Protein AF-A0A0Q4CZL2-F1 (afdb_monomer_lite)

Foldseek 3Di:
DDPDPPAFFLDAAEDEQDQPQDEEEAEDDPAAHEYEYDPHRSHAYEYEAQDQLYKYKYLDQFDDAPPPQKQFAPPVLWGQRPDPDPVDGDRYIYFYAHPVGTQGIWGWQDDDPSMTMIGRCQVVVQVCVVAVQEAEQHLEAEEEEQCDVVVVDPDAYEYEYAVRNSTQSEEYEYEDHDFFHKYKYQADADDPVPPQFHPQWDQPDQWTKRQRAGNVRGGRYMYIYNDPDRFWTFGWPAWDDDPNTIMTITTIHGDDD

Radius of gyration: 18.99 Å; chains: 1; bounding box: 49×31×59 Å

pLDDT: mean 90.07, std 10.14, range [40.28, 98.62]

Secondary structure (DSSP, 8-state):
---PPTTSBSSPEEEEEP-SSS--EEE--SS-EEEEEPSS---SEEEES--TT-EEEESS----SS-SSEEEPPTTS-EESS--BTTB--S-EEEEEETTEE--EEEEEEEETTEEEEEEHHHHHHHHTT-TT-EE--SS--EEES--TTS---S--EEEE-TTS-B---EEEEES--TT-EEEESSPBP-SS-SSS-TTEEEETTEEEEEEEBTTS-EEEEEEEE-S-SSEEEEEEEEEEETTEEEEEEEEEEPP-

Structure (mmCIF, N/CA/C/O backbone):
data_AF-A0A0Q4CZL2-F1
#
_entry.id   AF-A0A0Q4CZL2-F1
#
loop_
_atom_site.group_PDB
_atom_site.id
_atom_site.type_symbol
_atom_site.label_atom_id
_atom_site.label_alt_id
_atom_site.label_comp_id
_atom_site.label_asym_id
_atom_site.label_entity_id
_atom_site.label_seq_id
_atom_site.pdbx_PDB_ins_code
_atom_site.Cartn_x
_atom_site.Cartn_y
_atom_site.Cartn_z
_atom_site.occupancy
_atom_site.B_iso_or_equiv
_atom_site.auth_seq_id
_atom_site.auth_comp_id
_atom_site.auth_asym_id
_atom_site.auth_atom_id
_atom_site.pdbx_PDB_model_num
ATOM 1 N N . MET A 1 1 ? -24.653 10.819 6.245 1.00 40.28 1 MET A N 1
ATOM 2 C CA . MET A 1 1 ? -24.102 10.482 4.917 1.00 40.28 1 MET A CA 1
ATOM 3 C C . MET A 1 1 ? -22.699 11.037 4.897 1.00 40.28 1 MET A C 1
ATOM 5 O O . MET A 1 1 ? -22.552 12.252 4.939 1.00 40.28 1 MET A O 1
ATOM 9 N N . ILE A 1 2 ? -21.705 10.162 4.971 1.00 46.47 2 ILE A N 1
ATOM 10 C CA . ILE A 1 2 ? -20.298 10.544 4.864 1.00 46.47 2 ILE A CA 1
ATOM 11 C C . ILE A 1 2 ? -20.069 10.895 3.399 1.00 46.47 2 ILE A C 1
ATOM 13 O O . ILE A 1 2 ? -20.416 10.106 2.520 1.00 46.47 2 ILE A O 1
ATOM 17 N N . SER A 1 3 ? -19.556 12.091 3.112 1.00 47.91 3 SER A N 1
ATOM 18 C CA . SER A 1 3 ? -19.001 12.342 1.785 1.00 47.91 3 SER A CA 1
ATOM 19 C C . SER A 1 3 ? -17.674 11.596 1.734 1.00 47.91 3 SER A C 1
ATOM 21 O O . SER A 1 3 ? -16.673 12.086 2.252 1.00 47.91 3 SER A O 1
ATOM 23 N N . GLN A 1 4 ? -17.694 10.379 1.192 1.00 56.47 4 GLN A N 1
ATOM 24 C CA . GLN A 1 4 ? -16.471 9.643 0.887 1.00 56.47 4 GLN A CA 1
ATOM 25 C C . GLN A 1 4 ? -15.598 10.546 0.002 1.00 56.47 4 GLN A C 1
ATOM 27 O O . GLN A 1 4 ? -16.141 11.153 -0.933 1.00 56.47 4 GLN A O 1
ATOM 32 N N . PRO A 1 5 ? -14.298 10.710 0.292 1.00 56.00 5 PRO A N 1
ATOM 33 C CA . PRO A 1 5 ? -13.458 11.553 -0.537 1.00 56.00 5 PRO A CA 1
ATOM 34 C C . PRO A 1 5 ? -13.422 10.985 -1.953 1.00 56.00 5 PRO A C 1
ATOM 36 O O . PRO A 1 5 ? -13.016 9.846 -2.190 1.00 56.00 5 PRO A O 1
ATOM 39 N N . SER A 1 6 ? -13.925 11.775 -2.901 1.00 63.47 6 SER A N 1
ATOM 40 C CA . SER A 1 6 ? -13.929 11.404 -4.307 1.00 63.47 6 SER A CA 1
ATOM 41 C C . SER A 1 6 ? -12.492 11.163 -4.753 1.00 63.47 6 SER A C 1
ATOM 43 O O . SER A 1 6 ? -11.693 12.096 -4.744 1.00 63.47 6 SER A O 1
ATOM 45 N N . GLY A 1 7 ? -12.185 9.933 -5.157 1.00 82.25 7 GLY A N 1
ATOM 46 C CA . GLY A 1 7 ? -10.919 9.598 -5.800 1.00 82.25 7 GLY A CA 1
ATOM 47 C C . GLY A 1 7 ? -9.931 8.769 -4.985 1.00 82.25 7 GLY A C 1
ATOM 48 O O . GLY A 1 7 ? -8.935 8.394 -5.582 1.00 82.25 7 GLY A O 1
ATOM 49 N N . LEU A 1 8 ? -10.176 8.433 -3.708 1.00 89.69 8 LEU A N 1
ATOM 50 C CA . LEU A 1 8 ? -9.280 7.530 -2.953 1.00 89.69 8 LEU A CA 1
ATOM 51 C C . LEU A 1 8 ? -9.436 6.058 -3.354 1.00 89.69 8 LEU A C 1
ATOM 53 O O . LEU A 1 8 ? -8.473 5.304 -3.341 1.00 89.69 8 LEU A O 1
ATOM 57 N N . PHE A 1 9 ? -10.642 5.623 -3.702 1.00 91.06 9 PHE A N 1
ATOM 58 C CA . PHE A 1 9 ? -10.907 4.226 -4.043 1.00 91.06 9 PHE A CA 1
ATOM 59 C C . PHE A 1 9 ? -10.945 4.058 -5.561 1.00 91.06 9 PHE A C 1
ATOM 61 O O . PHE A 1 9 ? -11.705 4.750 -6.241 1.00 91.06 9 PHE A O 1
ATOM 68 N N . SER A 1 10 ? -10.142 3.133 -6.084 1.00 87.69 10 SER A N 1
ATOM 69 C CA . SER A 1 10 ? -10.079 2.794 -7.514 1.00 87.69 10 SER A CA 1
ATOM 70 C C . SER A 1 10 ? -10.777 1.465 -7.826 1.00 87.69 10 SER A C 1
ATOM 72 O O . SER A 1 10 ? -11.277 1.279 -8.934 1.00 87.69 10 SER A O 1
ATOM 74 N N . GLY A 1 11 ? -10.879 0.566 -6.840 1.00 88.81 11 GLY A N 1
ATOM 75 C CA . GLY A 1 11 ? -11.558 -0.724 -6.994 1.00 88.81 11 GLY A CA 1
ATOM 76 C C . GLY A 1 11 ? -11.872 -1.481 -5.699 1.00 88.81 11 GLY A C 1
ATOM 77 O O . GLY A 1 11 ? -12.393 -2.589 -5.775 1.00 88.81 11 GLY A O 1
ATOM 78 N N . ALA A 1 12 ? -11.555 -0.934 -4.521 1.00 92.50 12 ALA A N 1
ATOM 79 C CA . ALA A 1 12 ? -11.831 -1.589 -3.241 1.00 92.50 12 ALA A CA 1
ATOM 80 C C . ALA A 1 12 ? -13.326 -1.683 -2.912 1.00 92.50 12 ALA A C 1
ATOM 82 O O . ALA A 1 12 ? -14.096 -0.744 -3.135 1.00 92.50 12 ALA A O 1
ATOM 83 N N . THR A 1 13 ? -13.726 -2.806 -2.310 1.00 94.62 13 THR A N 1
ATOM 84 C CA . THR A 1 13 ? -15.043 -2.920 -1.671 1.00 94.62 13 THR A CA 1
ATOM 85 C C . THR A 1 13 ? -15.022 -2.150 -0.356 1.00 94.62 13 THR A C 1
ATOM 87 O O . THR A 1 13 ? -14.248 -2.466 0.541 1.00 94.62 13 THR A O 1
ATOM 90 N N . ILE A 1 14 ? -15.875 -1.136 -0.227 1.00 95.44 14 ILE A N 1
ATOM 91 C CA . ILE A 1 14 ? -15.903 -0.276 0.961 1.00 95.44 14 ILE A CA 1
ATOM 92 C C . ILE A 1 14 ? -16.768 -0.913 2.052 1.00 95.44 14 ILE A C 1
ATOM 94 O O . ILE A 1 14 ? -17.926 -1.264 1.815 1.00 95.44 14 ILE A O 1
ATOM 98 N N . VAL A 1 15 ? -16.223 -0.987 3.266 1.00 97.50 15 VAL A N 1
ATOM 99 C CA . VAL A 1 15 ? -16.934 -1.371 4.488 1.00 97.50 15 VAL A CA 1
ATOM 100 C C . VAL A 1 15 ? -16.871 -0.213 5.472 1.00 97.50 15 VAL A C 1
ATOM 102 O O . VAL A 1 15 ? -15.807 0.133 5.971 1.00 97.50 15 VAL A O 1
ATOM 105 N N . GLU A 1 16 ? -18.021 0.394 5.757 1.00 97.00 16 GLU A N 1
ATOM 106 C CA . GLU A 1 16 ? -18.123 1.477 6.739 1.00 97.00 16 GLU A CA 1
ATOM 107 C C . GLU A 1 16 ? -18.261 0.901 8.155 1.00 97.00 16 GLU A C 1
ATOM 109 O O . GLU A 1 16 ? -19.258 0.236 8.454 1.00 97.00 16 GLU A O 1
ATOM 114 N N . MET A 1 17 ? -17.292 1.188 9.025 1.00 97.25 17 MET A N 1
ATOM 115 C CA . MET A 1 17 ? -17.296 0.771 10.429 1.00 97.25 17 MET A CA 1
ATOM 116 C C . MET A 1 17 ? -17.951 1.841 11.296 1.00 97.25 17 MET A C 1
ATOM 118 O O . MET A 1 17 ? -17.476 2.974 11.352 1.00 97.25 17 MET A O 1
ATOM 122 N N . LYS A 1 18 ? -19.078 1.507 11.925 1.00 96.94 18 LYS A N 1
ATOM 123 C CA . LYS A 1 18 ? -20.012 2.499 12.467 1.00 96.94 18 LYS A CA 1
ATOM 124 C C . LYS A 1 18 ? -19.581 3.060 13.816 1.00 96.94 18 LYS A C 1
ATOM 126 O O . LYS A 1 18 ? -19.330 2.307 14.744 1.00 96.94 18 LYS A O 1
ATOM 131 N N . ALA A 1 19 ? -19.653 4.385 13.959 1.00 96.12 19 ALA A N 1
ATOM 132 C CA . ALA A 1 19 ? -19.464 5.077 15.236 1.00 96.12 19 ALA A CA 1
ATOM 133 C C . ALA A 1 19 ? -20.698 4.894 16.137 1.00 96.12 19 ALA A C 1
ATOM 135 O O . ALA A 1 19 ? -21.552 5.779 16.260 1.00 96.12 19 ALA A O 1
ATOM 136 N N . ASN A 1 20 ? -20.859 3.690 16.692 1.00 96.38 20 ASN A N 1
ATOM 137 C CA . ASN A 1 20 ? -22.032 3.293 17.470 1.00 96.38 20 ASN A CA 1
ATOM 138 C C . ASN A 1 20 ? -21.699 2.864 18.911 1.00 96.38 20 ASN A C 1
ATOM 140 O O . ASN A 1 20 ? -22.633 2.548 19.662 1.00 96.38 20 ASN A O 1
ATOM 144 N N . ASN A 1 21 ? -20.414 2.895 19.290 1.00 96.00 21 ASN A N 1
ATOM 145 C CA . ASN A 1 21 ? -19.886 2.469 20.584 1.00 96.00 21 ASN A CA 1
ATOM 146 C C . ASN A 1 21 ? -20.358 1.054 20.980 1.00 96.00 21 ASN A C 1
ATOM 148 O O . ASN A 1 21 ? -20.887 0.824 22.076 1.00 96.00 21 ASN A O 1
ATOM 152 N N . ARG A 1 22 ? -20.257 0.104 20.047 1.00 96.50 22 ARG A N 1
ATOM 153 C CA . ARG A 1 22 ? -20.547 -1.321 20.250 1.00 96.50 22 ARG A CA 1
ATOM 154 C C . ARG A 1 22 ? -19.388 -2.145 19.716 1.00 96.50 22 ARG A C 1
ATOM 156 O O . ARG A 1 22 ? -18.502 -1.637 19.061 1.00 96.50 22 ARG A O 1
ATOM 163 N N . VAL A 1 23 ? -19.407 -3.431 20.040 1.00 97.56 23 VAL A N 1
ATOM 164 C CA . VAL A 1 23 ? -18.501 -4.397 19.424 1.00 97.56 23 VAL A CA 1
ATOM 165 C C . VAL A 1 23 ? -19.197 -4.962 18.198 1.00 97.56 23 VAL A C 1
ATOM 167 O O . VAL A 1 23 ? -20.140 -5.749 18.332 1.00 97.56 23 VAL A O 1
ATOM 170 N N . ASP A 1 24 ? -18.725 -4.575 17.025 1.00 98.44 24 ASP A N 1
ATOM 171 C CA . ASP A 1 24 ? -19.124 -5.127 15.743 1.00 98.44 24 ASP A CA 1
ATOM 172 C C . ASP A 1 24 ? -18.053 -6.092 15.202 1.00 98.44 24 ASP A C 1
ATOM 174 O O . ASP A 1 24 ? -16.920 -6.198 15.680 1.00 98.44 24 ASP A O 1
ATOM 178 N N . THR A 1 25 ? -18.438 -6.897 14.211 1.00 98.38 25 THR A N 1
ATOM 179 C CA . THR A 1 25 ? -17.507 -7.770 13.490 1.00 98.38 25 THR A CA 1
ATOM 180 C C . THR A 1 25 ? -17.693 -7.593 11.997 1.00 98.38 25 THR A C 1
ATOM 182 O O . THR A 1 25 ? -18.773 -7.854 11.462 1.00 98.38 25 THR A O 1
ATOM 185 N N . TYR A 1 26 ? -16.613 -7.211 11.332 1.00 98.31 26 TYR A N 1
ATOM 186 C CA . TYR A 1 26 ? -16.525 -7.030 9.892 1.00 98.31 26 TYR A CA 1
ATOM 187 C C . TYR A 1 26 ? -15.694 -8.159 9.279 1.00 98.31 26 TYR A C 1
ATOM 189 O O . TYR A 1 26 ? -14.887 -8.795 9.960 1.00 98.31 26 TYR A O 1
ATOM 197 N N . TYR A 1 27 ? -15.915 -8.428 7.996 1.00 97.44 27 TYR A N 1
ATOM 198 C CA . TYR A 1 27 ? -15.272 -9.528 7.282 1.00 97.44 27 TYR A CA 1
ATOM 199 C C . TYR A 1 27 ? -14.674 -9.014 5.977 1.00 97.44 27 TYR A C 1
ATOM 201 O O . TYR A 1 27 ? -15.384 -8.389 5.188 1.00 97.44 27 TYR A O 1
ATOM 209 N N . GLY A 1 28 ? -13.390 -9.296 5.768 1.00 95.00 28 GLY A N 1
ATOM 210 C CA . GLY A 1 28 ? -12.735 -9.219 4.466 1.00 95.00 28 GLY A CA 1
ATOM 211 C C . GLY A 1 28 ? -12.981 -10.482 3.641 1.00 95.00 28 GLY A C 1
ATOM 212 O O . GLY A 1 28 ? -13.800 -11.340 3.995 1.00 95.00 28 GLY A O 1
ATOM 213 N N . SER A 1 29 ? -12.267 -10.610 2.525 1.00 91.56 29 SER A N 1
ATOM 214 C CA . SER A 1 29 ? -12.291 -11.817 1.693 1.00 91.56 29 SER A CA 1
ATOM 215 C C . SER A 1 29 ? -10.990 -11.954 0.889 1.00 91.56 29 SER A C 1
ATOM 217 O O . SER A 1 29 ? -9.985 -11.347 1.230 1.00 91.56 29 SER A O 1
ATOM 219 N N . GLU A 1 30 ? -10.995 -12.757 -0.176 1.00 86.44 30 GLU A N 1
ATOM 220 C CA . GLU A 1 30 ? -9.858 -12.876 -1.101 1.00 86.44 30 GLU A CA 1
ATOM 221 C C . GLU A 1 30 ? -9.702 -11.670 -2.046 1.00 86.44 30 GLU A C 1
ATOM 223 O O . GLU A 1 30 ? -8.702 -11.573 -2.755 1.00 86.44 30 GLU A O 1
ATOM 228 N N . THR A 1 31 ? -10.691 -10.772 -2.100 1.00 88.38 31 THR A N 1
ATOM 229 C CA . THR A 1 31 ? -10.589 -9.490 -2.814 1.00 88.38 31 THR A CA 1
ATOM 230 C C . THR A 1 31 ? -10.224 -8.366 -1.853 1.00 88.38 31 THR A C 1
ATOM 232 O O . THR A 1 31 ? -10.340 -8.522 -0.646 1.00 88.38 31 THR A O 1
ATOM 235 N N . ASN A 1 32 ? -9.871 -7.207 -2.395 1.00 92.88 32 ASN A N 1
ATOM 236 C CA . ASN A 1 32 ? -9.478 -6.023 -1.644 1.00 92.88 32 ASN A CA 1
ATOM 237 C C . ASN A 1 32 ? -10.669 -5.265 -1.027 1.00 92.88 32 ASN A C 1
ATOM 239 O O . ASN A 1 32 ? -11.610 -4.849 -1.719 1.00 92.88 32 ASN A O 1
ATOM 243 N N . PHE A 1 33 ? -10.606 -5.057 0.285 1.00 97.12 33 PHE A N 1
ATOM 244 C CA . PHE A 1 33 ? -11.556 -4.284 1.076 1.00 97.12 33 PHE A CA 1
ATOM 245 C C . PHE A 1 33 ? -10.914 -3.005 1.615 1.00 97.12 33 PHE A C 1
ATOM 247 O O . PHE A 1 33 ? -9.744 -2.971 1.985 1.00 97.12 33 PHE A O 1
ATOM 254 N N . ALA A 1 34 ? -11.710 -1.946 1.705 1.00 97.38 34 ALA A N 1
ATOM 255 C CA . ALA A 1 34 ? -11.366 -0.732 2.428 1.00 97.38 34 ALA A CA 1
ATOM 256 C C . ALA A 1 34 ? -12.281 -0.606 3.647 1.00 97.38 34 ALA A C 1
ATOM 258 O O . ALA A 1 34 ? -13.466 -0.287 3.516 1.00 97.38 34 ALA A O 1
ATOM 259 N N . PHE A 1 35 ? -11.732 -0.866 4.829 1.00 98.31 35 PHE A N 1
ATOM 260 C CA . PHE A 1 35 ? -12.415 -0.694 6.105 1.00 98.31 35 PHE A CA 1
ATOM 261 C C . PHE A 1 35 ? -12.301 0.767 6.530 1.00 98.31 35 PHE A C 1
ATOM 263 O O . PHE A 1 35 ? -11.238 1.228 6.941 1.00 98.31 35 PHE A O 1
ATOM 270 N N . VAL A 1 36 ? -13.391 1.514 6.384 1.00 97.62 36 VAL A N 1
ATOM 271 C CA . VAL A 1 36 ? -13.445 2.950 6.659 1.00 97.62 36 VAL A CA 1
ATOM 272 C C . VAL A 1 36 ? -14.048 3.170 8.036 1.00 97.62 36 VAL A C 1
ATOM 274 O O . VAL A 1 36 ? -15.250 2.983 8.230 1.00 97.62 36 VAL A O 1
ATOM 277 N N . VAL A 1 37 ? -13.209 3.579 8.983 1.00 97.06 37 VAL A N 1
ATOM 278 C CA . VAL A 1 37 ? -13.600 3.901 10.358 1.00 97.06 37 VAL A CA 1
ATOM 279 C C . VAL A 1 37 ? -14.338 5.233 10.370 1.00 97.06 37 VAL A C 1
ATOM 281 O O . VAL A 1 37 ? -13.774 6.255 9.977 1.00 97.06 37 VAL A O 1
ATOM 284 N N . GLU A 1 38 ? -15.595 5.241 10.817 1.00 95.00 38 GLU A N 1
ATOM 285 C CA . GLU A 1 38 ? -16.346 6.483 11.000 1.00 95.00 38 GLU A CA 1
ATOM 286 C C . GLU A 1 38 ? -15.740 7.356 12.109 1.00 95.00 38 GLU A C 1
ATOM 288 O O . GLU A 1 38 ? -15.148 6.874 13.066 1.00 95.00 38 GLU A O 1
ATOM 293 N N . ASN A 1 39 ? -15.898 8.676 11.996 1.00 92.19 39 ASN A N 1
ATOM 294 C CA . ASN A 1 39 ? -15.442 9.595 13.036 1.00 92.19 39 ASN A CA 1
ATOM 295 C C . ASN A 1 39 ? -16.333 9.497 14.290 1.00 92.19 39 ASN A C 1
ATOM 297 O O . ASN A 1 39 ? -17.544 9.716 14.198 1.00 92.19 39 ASN A O 1
ATOM 301 N N . GLY A 1 40 ? -15.726 9.260 15.451 1.00 92.00 40 GLY A N 1
ATOM 302 C CA . GLY A 1 40 ? -16.396 9.079 16.742 1.00 92.00 40 GLY A CA 1
ATOM 303 C C . GLY A 1 40 ? -16.040 7.731 17.370 1.00 92.00 40 GLY A C 1
ATOM 304 O O . GLY A 1 40 ? -15.247 6.996 16.796 1.00 92.00 40 GLY A O 1
ATOM 305 N N . ASP A 1 41 ? -16.646 7.421 18.520 1.00 93.81 41 ASP A N 1
ATOM 306 C CA . ASP A 1 41 ? -16.420 6.145 19.211 1.00 93.81 41 ASP A CA 1
ATOM 307 C C . ASP A 1 41 ? -17.066 4.996 18.404 1.00 93.81 41 ASP A C 1
ATOM 309 O O . ASP A 1 41 ? -18.298 4.842 18.384 1.00 93.81 41 ASP A O 1
ATOM 313 N N . VAL A 1 42 ? -16.246 4.201 17.718 1.00 95.38 42 VAL A N 1
ATOM 314 C CA . VAL A 1 42 ? -16.683 2.987 17.004 1.00 95.38 42 VAL A CA 1
ATOM 315 C C . VAL A 1 42 ? -16.869 1.813 17.957 1.00 95.38 42 VAL A C 1
ATOM 317 O O . VAL A 1 42 ? -17.830 1.066 17.806 1.00 95.38 42 VAL A O 1
ATOM 320 N N . GLY A 1 43 ? -16.084 1.758 19.034 1.00 94.75 43 GLY A N 1
ATOM 321 C CA . GLY A 1 43 ? -16.040 0.652 19.984 1.00 94.75 43 GLY A CA 1
ATOM 322 C C . GLY A 1 43 ? -14.900 -0.332 19.701 1.00 94.75 43 GLY A C 1
ATOM 323 O O . GLY A 1 43 ? -14.056 -0.119 18.830 1.00 94.75 43 GLY A O 1
ATOM 324 N N . ASP A 1 44 ? -14.858 -1.416 20.482 1.00 96.31 44 ASP A N 1
ATOM 325 C CA . ASP A 1 44 ? -13.814 -2.446 20.394 1.00 96.31 44 ASP A CA 1
ATOM 326 C C . ASP A 1 44 ? -14.120 -3.460 19.271 1.00 96.31 44 ASP A C 1
ATOM 328 O O . ASP A 1 44 ? -14.489 -4.611 19.527 1.00 96.31 44 ASP A O 1
ATOM 332 N N . ASP A 1 45 ? -14.020 -3.017 18.020 1.00 98.06 45 ASP A N 1
ATOM 333 C CA . ASP A 1 45 ? -14.425 -3.774 16.835 1.00 98.06 45 ASP A CA 1
ATOM 334 C C . ASP A 1 45 ? -13.432 -4.869 16.413 1.00 98.06 45 ASP A C 1
ATOM 336 O O . ASP A 1 45 ? -12.231 -4.854 16.702 1.00 98.06 45 ASP A O 1
ATOM 340 N N . ILE A 1 46 ? -13.945 -5.846 15.661 1.00 98.25 46 ILE A N 1
ATOM 341 C CA . ILE A 1 46 ? -13.157 -6.952 15.110 1.00 98.25 46 ILE A CA 1
ATOM 342 C C . ILE A 1 46 ? -13.248 -6.936 13.585 1.00 98.25 46 ILE A C 1
ATOM 344 O O . ILE A 1 46 ? -14.340 -6.987 13.022 1.00 98.25 46 ILE A O 1
ATOM 348 N N . ILE A 1 47 ? -12.104 -6.964 12.907 1.00 98.56 47 ILE A N 1
ATOM 349 C CA . ILE A 1 47 ? -12.019 -7.223 11.471 1.00 98.56 47 ILE A CA 1
ATOM 350 C C . ILE A 1 47 ? -11.423 -8.613 11.272 1.00 98.56 47 ILE A C 1
ATOM 352 O O . ILE A 1 47 ? -10.274 -8.874 11.632 1.00 98.56 47 ILE A O 1
ATOM 356 N N . LYS A 1 48 ? -12.219 -9.516 10.703 1.00 97.94 48 LYS A N 1
ATOM 357 C CA . LYS A 1 48 ? -11.796 -10.872 10.355 1.00 97.94 48 LYS A CA 1
ATOM 358 C C . LYS A 1 48 ? -11.410 -10.960 8.896 1.00 97.94 48 LYS A C 1
ATOM 360 O O . LYS A 1 48 ? -12.039 -10.326 8.054 1.00 97.94 48 LYS A O 1
ATOM 365 N N . SER A 1 49 ? -10.441 -11.822 8.607 1.00 96.44 49 SER A N 1
ATOM 366 C CA . SER A 1 49 ? -9.913 -12.014 7.258 1.00 96.44 49 SER A CA 1
ATOM 367 C C . SER A 1 49 ? -9.379 -10.711 6.653 1.00 96.44 49 SER A C 1
ATOM 369 O O . SER A 1 49 ? -9.594 -10.475 5.473 1.00 96.44 49 SER A O 1
ATOM 371 N N . PHE A 1 50 ? -8.704 -9.882 7.460 1.00 97.56 50 PHE A N 1
ATOM 372 C CA . PHE A 1 50 ? -7.984 -8.701 6.986 1.00 97.56 50 PHE A CA 1
ATOM 373 C C . PHE A 1 50 ? -6.748 -9.159 6.205 1.00 97.56 50 PHE A C 1
ATOM 375 O O . PHE A 1 50 ? -5.729 -9.547 6.779 1.00 97.56 50 PHE A O 1
ATOM 382 N N . GLY A 1 51 ? -6.876 -9.210 4.885 1.00 95.38 51 GLY A N 1
ATOM 383 C CA . GLY A 1 51 ? -5.845 -9.685 3.978 1.00 95.38 51 GLY A CA 1
ATOM 384 C C . GLY A 1 51 ? -4.734 -8.666 3.736 1.00 95.38 51 GLY A C 1
ATOM 385 O O . GLY A 1 51 ? -4.787 -7.510 4.149 1.00 95.38 51 GLY A O 1
ATOM 386 N N . ARG A 1 52 ? -3.710 -9.092 2.989 1.00 95.38 52 ARG A N 1
ATOM 387 C CA . ARG A 1 52 ? -2.649 -8.194 2.488 1.00 95.38 52 ARG A CA 1
ATOM 388 C C . ARG A 1 52 ? -3.152 -7.190 1.449 1.00 95.38 52 ARG A C 1
ATOM 390 O O . ARG A 1 52 ? -2.476 -6.199 1.201 1.00 95.38 52 ARG A O 1
ATOM 397 N N . ASP A 1 53 ? -4.321 -7.466 0.884 1.00 95.12 53 ASP A N 1
ATOM 398 C CA . ASP A 1 53 ? -4.985 -6.665 -0.142 1.00 95.12 53 ASP A CA 1
ATOM 399 C C . ASP A 1 53 ? -5.978 -5.665 0.469 1.00 95.12 53 ASP A C 1
ATOM 401 O O . ASP A 1 53 ? -6.585 -4.876 -0.251 1.00 95.12 53 ASP A O 1
ATOM 405 N N . ASP A 1 54 ? -6.163 -5.708 1.789 1.00 97.88 54 ASP A N 1
ATOM 406 C CA . ASP A 1 54 ? -7.101 -4.852 2.494 1.00 97.88 54 ASP A CA 1
ATOM 407 C C . ASP A 1 54 ? -6.419 -3.588 3.018 1.00 97.88 54 ASP A C 1
ATOM 409 O O . ASP A 1 54 ? -5.218 -3.545 3.303 1.00 97.88 54 ASP A O 1
ATOM 413 N N . SER A 1 55 ? -7.229 -2.550 3.190 1.00 98.00 55 SER A N 1
ATOM 414 C CA . SER A 1 55 ? -6.820 -1.269 3.747 1.00 98.00 55 SER A CA 1
ATOM 415 C C . SER A 1 55 ? -7.715 -0.859 4.910 1.00 98.00 55 SER A C 1
ATOM 417 O O . SER A 1 55 ? -8.912 -1.148 4.943 1.00 98.00 55 SER A O 1
ATOM 419 N N . LEU A 1 56 ? -7.114 -0.174 5.876 1.00 98.56 56 LEU A N 1
ATOM 420 C CA . LEU A 1 56 ? -7.795 0.480 6.984 1.00 98.56 56 LEU A CA 1
ATOM 421 C C . LEU A 1 56 ? -7.682 1.989 6.782 1.00 98.56 56 LEU A C 1
ATOM 423 O O . LEU A 1 56 ? -6.582 2.516 6.625 1.00 98.56 56 LEU A O 1
ATOM 427 N N . ILE A 1 57 ? -8.818 2.675 6.796 1.00 97.88 57 ILE A N 1
ATOM 428 C CA . ILE A 1 57 ? -8.917 4.108 6.541 1.00 97.88 57 ILE A CA 1
ATOM 429 C C . ILE A 1 57 ? -9.482 4.781 7.786 1.00 97.88 57 ILE A C 1
ATOM 431 O O . ILE A 1 57 ? -10.575 4.436 8.236 1.00 97.88 57 ILE A O 1
ATOM 435 N N . THR A 1 58 ? -8.758 5.750 8.340 1.00 96.81 58 THR A N 1
ATOM 436 C CA . THR A 1 58 ? -9.162 6.461 9.560 1.00 96.81 58 THR A CA 1
ATOM 437 C C . THR A 1 58 ? -9.246 7.969 9.331 1.00 96.81 58 THR A C 1
ATOM 439 O O . THR A 1 58 ? -8.600 8.532 8.447 1.00 96.81 58 THR A O 1
ATOM 442 N N . HIS A 1 59 ? -10.042 8.658 10.151 1.00 92.62 59 HIS A N 1
ATOM 443 C CA . HIS A 1 59 ? -10.142 10.126 10.129 1.00 92.62 59 HIS A CA 1
ATOM 444 C C . HIS A 1 59 ? -9.060 10.833 10.953 1.00 92.62 59 HIS A C 1
ATOM 446 O O . HIS A 1 59 ? -8.827 12.028 10.780 1.00 92.62 59 HIS A O 1
ATOM 452 N N . ALA A 1 60 ? -8.412 10.108 11.861 1.00 93.00 60 ALA A N 1
ATOM 453 C CA . ALA A 1 60 ? -7.305 10.598 12.664 1.00 93.00 60 ALA A CA 1
ATOM 454 C C . ALA A 1 60 ? -6.095 9.689 12.468 1.00 93.00 60 ALA A C 1
ATOM 456 O O . ALA A 1 60 ? -6.236 8.469 12.353 1.00 93.00 60 ALA A O 1
ATOM 457 N N . LYS A 1 61 ? -4.905 10.290 12.440 1.00 95.19 61 LYS A N 1
ATOM 458 C CA . LYS A 1 61 ? -3.660 9.540 12.324 1.00 95.19 61 LYS A CA 1
ATOM 459 C C . LYS A 1 61 ? -3.460 8.683 13.569 1.00 95.19 61 LYS A C 1
ATOM 461 O O . LYS A 1 61 ? -3.412 9.215 14.678 1.00 95.19 61 LYS A O 1
ATOM 466 N N . ILE A 1 62 ? -3.277 7.385 13.372 1.00 96.31 62 ILE A N 1
ATOM 467 C CA . ILE A 1 62 ? -2.917 6.449 14.434 1.00 96.31 62 ILE A CA 1
ATOM 468 C C . ILE A 1 62 ? -1.515 6.791 14.955 1.00 96.31 62 ILE A C 1
ATOM 470 O O . ILE A 1 62 ? -0.608 7.127 14.187 1.00 96.31 62 ILE A O 1
ATOM 474 N N . PHE A 1 63 ? -1.345 6.733 16.276 1.00 94.50 63 PHE A N 1
ATOM 475 C CA . PHE A 1 63 ? -0.099 7.096 16.940 1.00 94.50 63 PHE A CA 1
ATOM 476 C C . PHE A 1 63 ? 1.053 6.149 16.584 1.00 94.50 63 PHE A C 1
ATOM 478 O O . PHE A 1 63 ? 1.122 5.019 17.067 1.00 94.50 63 PHE A O 1
ATOM 485 N N . ASP A 1 64 ? 2.006 6.683 15.826 1.00 94.19 64 ASP A N 1
ATOM 486 C CA . ASP A 1 64 ? 3.307 6.085 15.548 1.00 94.19 64 ASP A CA 1
ATOM 487 C C . ASP A 1 64 ? 4.359 6.664 16.515 1.00 94.19 64 ASP A C 1
ATOM 489 O O . ASP A 1 64 ? 4.741 7.838 16.439 1.00 94.19 64 ASP A O 1
ATOM 493 N N . GLY A 1 65 ? 4.782 5.855 17.488 1.00 89.81 65 GLY A N 1
ATOM 494 C CA . GLY A 1 65 ? 5.637 6.310 18.585 1.00 89.81 65 GLY A CA 1
ATOM 495 C C . GLY A 1 65 ? 7.101 6.523 18.199 1.00 89.81 65 GLY A C 1
ATOM 496 O O . GLY A 1 65 ? 7.764 7.381 18.787 1.00 89.81 65 GLY A O 1
ATOM 497 N N . ASN A 1 66 ? 7.601 5.746 17.242 1.00 92.81 66 ASN A N 1
ATOM 498 C CA . ASN A 1 66 ? 8.979 5.766 16.748 1.00 92.81 66 ASN A CA 1
ATOM 499 C C . ASN A 1 66 ? 9.108 6.407 15.359 1.00 92.81 66 ASN A C 1
ATOM 501 O O . ASN A 1 66 ? 10.235 6.695 14.959 1.00 92.81 66 ASN A O 1
ATOM 505 N N . LYS A 1 67 ? 7.988 6.753 14.714 1.00 94.25 67 LYS A N 1
ATOM 506 C CA . LYS A 1 67 ? 7.913 7.491 13.445 1.00 94.25 67 LYS A CA 1
ATOM 507 C C . LYS A 1 67 ? 8.556 6.744 12.278 1.00 94.25 67 LYS A C 1
ATOM 509 O O . LYS A 1 67 ? 9.164 7.381 11.420 1.00 94.25 67 LYS A O 1
ATOM 514 N N . ASP A 1 68 ? 8.465 5.422 12.279 1.00 94.44 68 ASP A N 1
ATOM 515 C CA . ASP A 1 68 ? 8.991 4.574 11.207 1.00 94.44 68 ASP A CA 1
ATOM 516 C C . ASP A 1 68 ? 7.921 4.183 10.176 1.00 94.44 68 ASP A C 1
ATOM 518 O O . ASP A 1 68 ? 8.233 3.497 9.208 1.00 94.44 68 ASP A O 1
ATOM 522 N N . GLY A 1 69 ? 6.676 4.638 10.352 1.00 95.75 69 GLY A N 1
ATOM 523 C CA . GLY A 1 69 ? 5.557 4.302 9.477 1.00 95.75 69 GLY A CA 1
ATOM 524 C C . GLY A 1 69 ? 4.919 2.948 9.787 1.00 95.75 69 GLY A C 1
ATOM 525 O O . GLY A 1 69 ? 3.926 2.604 9.146 1.00 95.75 69 GLY A O 1
ATOM 526 N N . MET A 1 70 ? 5.420 2.207 10.778 1.00 97.31 70 MET A N 1
ATOM 527 C CA . MET A 1 70 ? 4.872 0.929 11.217 1.00 97.31 70 MET A CA 1
ATOM 528 C C . MET A 1 70 ? 4.114 1.101 12.532 1.00 97.31 70 MET A C 1
ATOM 530 O O . MET A 1 70 ? 4.607 1.620 13.530 1.00 97.31 70 MET A O 1
ATOM 534 N N . ILE A 1 71 ? 2.871 0.637 12.555 1.00 96.81 71 ILE A N 1
ATOM 535 C CA . ILE A 1 71 ? 1.999 0.724 13.718 1.00 96.81 71 ILE A CA 1
ATOM 536 C C . ILE A 1 71 ? 1.915 -0.649 14.369 1.00 96.81 71 ILE A C 1
ATOM 538 O O . ILE A 1 71 ? 1.065 -1.477 14.031 1.00 96.81 71 ILE A O 1
ATOM 542 N N . ALA A 1 72 ? 2.805 -0.879 15.330 1.00 95.19 72 ALA A N 1
ATOM 543 C CA . ALA A 1 72 ? 2.791 -2.085 16.141 1.00 95.19 72 ALA A CA 1
ATOM 544 C C 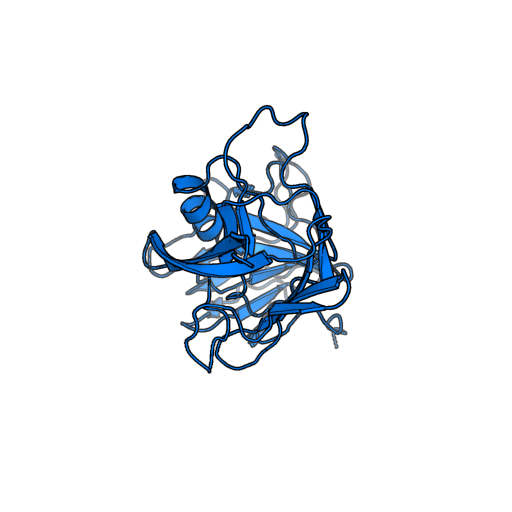. ALA A 1 72 ? 1.582 -2.109 17.089 1.00 95.19 72 ALA A C 1
ATOM 546 O O . ALA A 1 72 ? 1.241 -1.120 17.750 1.00 95.19 72 ALA A O 1
ATOM 547 N N . PHE A 1 73 ? 0.955 -3.275 17.201 1.00 94.44 73 PHE A N 1
ATOM 548 C CA . PHE A 1 73 ? -0.199 -3.473 18.067 1.00 94.44 73 PHE A CA 1
ATOM 549 C C . PHE A 1 73 ? 0.248 -3.557 19.530 1.00 94.44 73 PHE A C 1
ATOM 551 O O . PHE A 1 73 ? 1.406 -3.834 19.862 1.00 94.44 73 PHE A O 1
ATOM 558 N N . GLY A 1 74 ? -0.686 -3.319 20.450 1.00 90.69 74 GLY A N 1
ATOM 559 C CA . GLY A 1 74 ? -0.432 -3.528 21.870 1.00 90.69 74 GLY A CA 1
ATOM 560 C C . GLY A 1 74 ? -0.083 -4.988 22.182 1.00 90.69 74 GLY A C 1
ATOM 561 O O . GLY A 1 74 ? -0.388 -5.905 21.425 1.00 90.69 74 GLY A O 1
ATOM 562 N N . ARG A 1 75 ? 0.502 -5.246 23.360 1.00 90.56 75 ARG A N 1
ATOM 563 C CA . ARG A 1 75 ? 0.803 -6.623 23.827 1.00 90.56 75 ARG A CA 1
ATOM 564 C C . ARG A 1 75 ? -0.435 -7.524 23.940 1.00 90.56 75 ARG A C 1
ATOM 566 O O . ARG A 1 75 ? -0.301 -8.735 24.055 1.00 90.56 75 ARG A O 1
ATOM 573 N N . ASN A 1 76 ? -1.620 -6.924 23.965 1.00 89.94 76 ASN A N 1
ATOM 574 C CA . ASN A 1 76 ? -2.924 -7.578 23.912 1.00 89.94 76 ASN A CA 1
ATOM 575 C C . ASN A 1 76 ? -3.362 -7.960 22.483 1.00 89.94 76 ASN A C 1
ATOM 577 O O . ASN A 1 76 ? -4.430 -8.544 22.333 1.00 89.94 76 ASN A O 1
ATOM 581 N N . GLY A 1 77 ? -2.564 -7.647 21.458 1.00 93.06 77 GLY A N 1
ATOM 582 C CA . GLY A 1 77 ? -2.879 -7.903 20.052 1.00 93.06 77 GLY A CA 1
ATOM 583 C C . GLY A 1 77 ? -3.970 -6.990 19.495 1.00 93.06 77 GLY A C 1
ATOM 584 O O . GLY A 1 77 ? -4.659 -7.391 18.563 1.00 93.06 77 GLY A O 1
ATOM 585 N N . LEU A 1 78 ? -4.159 -5.805 20.089 1.00 95.19 78 LEU A N 1
ATOM 586 C CA . LEU A 1 78 ? -5.148 -4.819 19.654 1.00 95.19 78 LEU A CA 1
ATOM 587 C C . LEU A 1 78 ? -4.456 -3.563 19.123 1.00 95.19 78 LEU A C 1
ATOM 589 O O . LEU A 1 78 ? -3.466 -3.088 19.696 1.00 95.19 78 LEU A O 1
ATOM 593 N N . LEU A 1 79 ? -5.002 -3.036 18.035 1.00 96.06 79 LEU A N 1
ATOM 594 C CA . LEU A 1 79 ? -4.661 -1.743 17.467 1.00 96.06 79 LEU A CA 1
ATOM 595 C C . LEU A 1 79 ? -5.483 -0.667 18.170 1.00 96.06 79 LEU A C 1
ATOM 597 O O . LEU A 1 79 ? -6.689 -0.796 18.290 1.00 96.06 79 LEU A O 1
ATOM 601 N N . ASP A 1 80 ?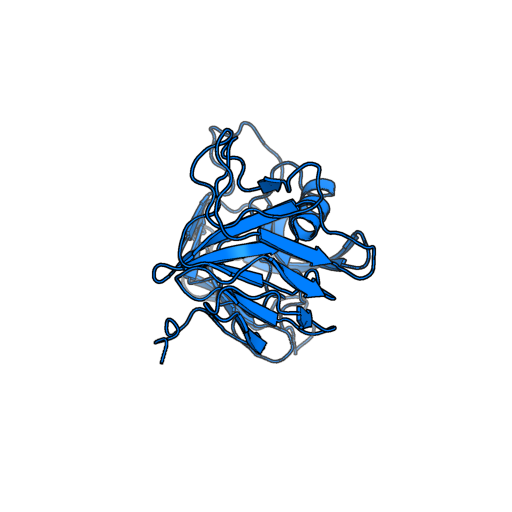 -4.835 0.394 18.620 1.00 94.81 80 ASP A N 1
ATOM 602 C CA . ASP A 1 80 ? -5.465 1.502 19.339 1.00 94.81 80 ASP A CA 1
ATOM 603 C C . ASP A 1 80 ? -5.496 2.709 18.399 1.00 94.81 80 ASP A C 1
ATOM 605 O O . ASP A 1 80 ? -4.442 3.285 18.109 1.00 94.81 80 ASP A O 1
ATOM 609 N N . ILE A 1 81 ? -6.669 3.004 17.835 1.00 94.38 81 ILE A N 1
ATOM 610 C CA . ILE A 1 81 ? -6.791 3.860 16.641 1.00 94.38 81 ILE A CA 1
ATOM 611 C C . ILE A 1 81 ? -6.936 5.348 16.966 1.00 94.38 81 ILE A C 1
ATOM 613 O O . ILE A 1 81 ? -6.635 6.189 16.122 1.00 94.38 81 ILE A O 1
ATOM 617 N N . ASP A 1 82 ? -7.333 5.683 18.190 1.00 90.81 82 ASP A N 1
ATOM 618 C CA . ASP A 1 82 ? -7.491 7.053 18.684 1.00 90.81 82 ASP A CA 1
ATOM 619 C C . ASP A 1 82 ? -6.507 7.383 19.828 1.00 90.81 82 ASP A C 1
ATOM 621 O O . ASP A 1 82 ? -6.614 8.407 20.515 1.00 90.81 82 ASP A O 1
ATOM 625 N N . ARG A 1 83 ? -5.470 6.550 20.001 1.00 89.38 83 ARG A N 1
ATOM 626 C CA . ARG A 1 83 ? -4.324 6.841 20.868 1.00 89.38 83 ARG A CA 1
ATOM 627 C C . ARG A 1 83 ? -3.701 8.192 20.526 1.00 89.38 83 ARG A C 1
ATOM 629 O O . ARG A 1 83 ? -3.302 8.446 19.397 1.00 89.38 83 ARG A O 1
ATOM 636 N N . VAL A 1 84 ? -3.447 9.004 21.554 1.00 82.69 84 VAL A N 1
ATOM 637 C CA . VAL A 1 84 ? -2.715 10.283 21.416 1.00 82.69 84 VAL A CA 1
ATOM 638 C C . VAL A 1 84 ? -1.300 10.259 22.001 1.00 82.69 84 VAL A C 1
ATOM 640 O O . VAL A 1 84 ? -0.517 11.182 21.784 1.00 82.69 84 VAL A O 1
ATOM 643 N N . SER A 1 85 ? -0.953 9.241 22.797 1.00 82.44 85 SER A N 1
ATOM 644 C CA . SER A 1 85 ? 0.397 9.084 23.355 1.00 82.44 85 SER A CA 1
ATOM 645 C C . SER A 1 85 ? 0.682 7.644 23.776 1.00 82.44 85 SER A C 1
ATOM 647 O O . SER A 1 85 ? -0.234 6.898 24.112 1.00 82.44 85 SER A O 1
ATOM 649 N N . SER A 1 86 ? 1.960 7.286 23.915 1.00 81.19 86 SER A N 1
ATOM 650 C CA . SER A 1 86 ? 2.390 5.957 24.383 1.00 81.19 86 SER A CA 1
ATOM 651 C C . SER A 1 86 ? 1.921 5.572 25.795 1.00 81.19 86 SER A C 1
ATOM 653 O O . SER A 1 86 ? 2.041 4.413 26.182 1.00 81.19 86 SER A O 1
ATOM 655 N N . ARG A 1 87 ? 1.412 6.524 26.590 1.00 82.81 87 ARG A N 1
ATOM 656 C CA . ARG A 1 87 ? 0.992 6.307 27.987 1.00 82.81 87 ARG A CA 1
ATOM 657 C C . ARG A 1 87 ? -0.519 6.319 28.194 1.00 82.81 87 ARG A C 1
ATOM 659 O O . ARG A 1 87 ? -0.964 6.091 29.316 1.00 82.81 87 ARG A O 1
ATOM 666 N N . LYS A 1 88 ? -1.295 6.636 27.160 1.00 81.50 88 LYS A N 1
ATOM 667 C CA . LYS A 1 88 ? -2.746 6.785 27.257 1.00 81.50 88 LYS A CA 1
ATOM 668 C C . LYS A 1 88 ? -3.380 6.137 26.039 1.00 81.50 88 LYS A C 1
ATOM 670 O O . LYS A 1 88 ? -3.284 6.704 24.954 1.00 81.50 88 LYS A O 1
ATOM 675 N N . ALA A 1 89 ? -3.996 4.980 26.261 1.00 82.50 89 ALA A N 1
ATOM 676 C CA . ALA A 1 89 ? -4.830 4.354 25.252 1.00 82.50 89 ALA A CA 1
ATOM 677 C C . ALA A 1 89 ? -6.024 5.251 24.913 1.00 82.50 89 ALA A C 1
ATOM 679 O O . ALA A 1 89 ? -6.465 6.033 25.770 1.00 82.50 89 ALA A O 1
ATOM 680 N N . GLY A 1 90 ? -6.481 5.169 23.672 1.00 85.88 90 GLY A N 1
ATOM 681 C CA . GLY A 1 90 ? -7.735 5.763 23.252 1.00 85.88 90 GLY A CA 1
ATOM 682 C C . GLY A 1 90 ? -8.945 4.926 23.680 1.00 85.88 90 GLY A C 1
ATOM 683 O O . GLY A 1 90 ? -8.815 3.966 24.451 1.00 85.88 90 GLY A O 1
ATOM 684 N N . ASN A 1 91 ? -10.124 5.362 23.251 1.00 89.19 91 ASN A N 1
ATOM 685 C CA . ASN A 1 91 ? -11.401 4.707 23.505 1.00 89.19 91 ASN A CA 1
ATOM 686 C C . ASN A 1 91 ? -11.663 3.546 22.542 1.00 89.19 91 ASN A C 1
ATOM 688 O O . ASN A 1 91 ? -12.380 2.626 22.926 1.00 89.19 91 ASN A O 1
ATOM 692 N N . ASP A 1 92 ? -11.100 3.592 21.334 1.00 93.38 92 ASP A N 1
ATOM 693 C CA . ASP A 1 92 ? -11.418 2.674 20.248 1.00 93.38 92 ASP A CA 1
ATOM 694 C C . ASP A 1 92 ? -10.249 1.733 19.965 1.00 93.38 92 ASP A C 1
ATOM 696 O O . ASP A 1 92 ? -9.102 2.141 19.733 1.00 93.38 92 ASP A O 1
ATOM 700 N N . GLN A 1 93 ? -10.545 0.435 19.956 1.00 95.06 93 GLN A N 1
ATOM 701 C CA . GLN A 1 93 ? -9.563 -0.597 19.661 1.00 95.06 93 GLN A CA 1
ATOM 702 C C . GLN A 1 93 ? -10.061 -1.519 18.564 1.00 95.06 93 GLN A C 1
ATOM 704 O O . GLN A 1 93 ? -11.207 -1.943 18.561 1.00 95.06 93 GLN A O 1
ATOM 709 N N . LEU A 1 94 ? -9.169 -1.893 17.655 1.00 97.44 94 LEU A N 1
ATOM 710 C CA . LEU A 1 94 ? -9.464 -2.852 16.606 1.00 97.44 94 LEU A CA 1
ATOM 711 C C . LEU A 1 94 ? -8.671 -4.133 16.828 1.00 97.44 94 LEU A C 1
ATOM 713 O O . LEU A 1 94 ? -7.449 -4.115 17.014 1.00 97.44 94 LEU A O 1
ATOM 717 N N . LYS A 1 95 ? -9.357 -5.269 16.740 1.00 97.81 95 LYS A N 1
ATOM 718 C CA . LYS A 1 95 ? -8.709 -6.565 16.548 1.00 97.81 95 LYS A CA 1
ATOM 719 C C . LYS A 1 95 ? -8.697 -6.896 15.063 1.00 97.81 95 LYS A C 1
ATOM 721 O O . LYS A 1 95 ? -9.760 -7.040 14.467 1.00 97.81 95 LYS A O 1
ATOM 726 N N . LEU A 1 96 ? -7.512 -7.060 14.483 1.00 98.12 96 LEU A N 1
ATOM 727 C CA . LEU A 1 96 ? -7.361 -7.477 13.091 1.00 98.12 96 LEU A CA 1
ATOM 728 C C . LEU A 1 96 ? -6.880 -8.927 13.058 1.00 98.12 96 LEU A C 1
ATOM 730 O O . LEU A 1 96 ? -5.882 -9.274 13.693 1.00 98.12 96 LEU A O 1
ATOM 734 N N . GLU A 1 97 ? -7.605 -9.773 12.337 1.00 96.94 97 GLU A N 1
ATOM 735 C CA . GLU A 1 97 ? -7.288 -11.188 12.158 1.00 96.94 97 GLU A CA 1
ATOM 736 C C . GLU A 1 97 ? -7.165 -11.507 10.668 1.00 96.94 97 GLU A C 1
ATOM 738 O O . GLU A 1 97 ? -8.054 -11.156 9.895 1.00 96.94 97 GLU A O 1
ATOM 743 N N . ASP A 1 98 ? -6.116 -12.220 10.272 1.00 93.44 98 ASP A N 1
ATOM 744 C CA . ASP A 1 98 ? -5.979 -12.835 8.954 1.00 93.44 98 ASP A CA 1
ATOM 745 C C . ASP A 1 98 ? -6.145 -14.367 9.048 1.00 93.44 98 ASP A C 1
ATOM 747 O O . ASP A 1 98 ? -6.547 -14.928 10.072 1.00 93.44 98 ASP A O 1
ATOM 751 N N . GLN A 1 99 ? -5.843 -15.073 7.960 1.00 87.94 99 GLN A N 1
ATOM 752 C CA . GLN A 1 99 ? -5.866 -16.540 7.905 1.00 87.94 99 GLN A CA 1
ATOM 753 C C . GLN A 1 99 ? -4.843 -17.234 8.826 1.00 87.94 99 GLN A C 1
ATOM 755 O O . GLN A 1 99 ? -4.997 -18.418 9.125 1.00 87.94 99 GLN A O 1
ATOM 760 N N . ASN A 1 100 ? -3.813 -16.515 9.274 1.00 87.62 100 ASN A N 1
ATOM 761 C CA . ASN A 1 100 ? -2.753 -16.999 10.155 1.00 87.62 100 ASN A CA 1
ATOM 762 C C . ASN A 1 100 ? -2.989 -16.617 11.628 1.00 87.62 100 ASN A C 1
ATOM 764 O O . ASN A 1 100 ? -2.277 -17.108 12.507 1.00 87.62 100 ASN A O 1
ATOM 768 N N . GLY A 1 101 ? -3.995 -15.788 11.918 1.00 90.50 101 GLY A N 1
ATOM 769 C CA . GLY A 1 101 ? -4.392 -15.396 13.267 1.00 90.50 101 GLY A CA 1
ATOM 770 C C . GLY A 1 101 ? -4.390 -13.883 13.454 1.00 90.50 101 GLY A C 1
ATOM 771 O O . GLY A 1 101 ? -4.720 -13.133 12.545 1.00 90.50 101 GLY A O 1
ATOM 772 N N . SER A 1 102 ? -4.069 -13.418 14.663 1.00 91.00 102 SER A N 1
ATOM 773 C CA . SER A 1 102 ? -4.003 -11.979 14.935 1.00 91.00 102 SER A CA 1
ATOM 774 C C . SER A 1 102 ? -2.855 -11.325 14.170 1.00 91.00 102 SER A C 1
ATOM 776 O O . SER A 1 102 ? -1.709 -11.768 14.265 1.00 91.00 102 SER A O 1
ATOM 778 N N . ILE A 1 103 ? -3.152 -10.214 13.504 1.00 94.50 103 ILE A N 1
ATOM 779 C CA . ILE A 1 103 ? -2.149 -9.312 12.943 1.00 94.50 103 ILE A CA 1
ATOM 780 C C . ILE A 1 103 ? -1.505 -8.526 14.089 1.00 94.50 103 ILE A C 1
ATOM 782 O O . ILE A 1 103 ? -2.176 -8.145 15.048 1.00 94.50 103 ILE A O 1
ATOM 786 N N . GLY A 1 104 ? -0.189 -8.324 14.015 1.00 95.69 104 GLY A N 1
ATOM 787 C CA . GLY A 1 104 ? 0.577 -7.596 15.032 1.00 95.69 104 GLY A CA 1
ATOM 788 C C . GLY A 1 104 ? 1.028 -6.199 14.611 1.00 95.69 104 GLY A C 1
ATOM 789 O O . GLY A 1 104 ? 1.536 -5.460 15.453 1.00 95.69 104 GLY A O 1
ATOM 790 N N . GLU A 1 105 ? 0.885 -5.847 13.333 1.00 97.19 105 GLU A N 1
ATOM 791 C CA . GLU A 1 105 ? 1.421 -4.610 12.773 1.00 97.19 105 GLU A CA 1
ATOM 792 C C . GLU A 1 105 ? 0.733 -4.243 11.450 1.00 97.19 105 GLU A C 1
ATOM 794 O O . GLU A 1 105 ? 0.447 -5.107 10.617 1.00 97.19 105 GLU A O 1
ATOM 799 N N . ILE A 1 106 ? 0.501 -2.949 11.245 1.00 98.50 106 ILE A N 1
ATOM 800 C CA . ILE A 1 106 ? 0.080 -2.363 9.965 1.00 98.50 106 ILE A CA 1
ATOM 801 C C . ILE A 1 106 ? 1.058 -1.259 9.573 1.00 98.50 106 ILE A C 1
ATOM 803 O O . ILE A 1 106 ? 1.711 -0.681 10.435 1.00 98.50 106 ILE A O 1
ATOM 807 N N . ARG A 1 107 ? 1.141 -0.939 8.288 1.00 98.06 107 ARG A N 1
ATOM 808 C CA . ARG A 1 107 ? 1.978 0.140 7.761 1.00 98.06 107 ARG A CA 1
ATOM 809 C C . ARG A 1 107 ? 1.132 1.323 7.322 1.00 98.06 107 ARG A C 1
ATOM 811 O O . ARG A 1 107 ? 0.010 1.134 6.856 1.00 98.06 107 ARG A O 1
ATOM 818 N N . TYR A 1 108 ? 1.665 2.523 7.484 1.00 98.31 108 TYR A N 1
ATOM 819 C CA . TYR A 1 108 ? 1.054 3.773 7.053 1.00 98.31 108 TYR A CA 1
ATOM 820 C C . TYR A 1 108 ? 1.380 4.055 5.584 1.00 98.31 108 TYR A C 1
ATOM 822 O O . TYR A 1 108 ? 2.545 4.094 5.207 1.00 98.31 108 TYR A O 1
ATOM 830 N N . LEU A 1 109 ? 0.349 4.310 4.781 1.00 97.81 109 LEU A N 1
ATOM 831 C CA . LEU A 1 109 ? 0.436 4.552 3.339 1.00 97.81 109 LEU A CA 1
ATOM 832 C C . LEU A 1 109 ? 0.145 6.005 2.959 1.00 97.81 109 LEU A C 1
ATOM 834 O O . LEU A 1 109 ? -0.159 6.283 1.807 1.00 97.81 109 LEU A O 1
ATOM 838 N N . GLY A 1 110 ? 0.192 6.935 3.912 1.00 96.38 110 GLY A N 1
ATOM 839 C CA . GLY A 1 110 ? -0.017 8.355 3.641 1.00 96.38 110 GLY A CA 1
ATOM 840 C C . GLY A 1 110 ? -1.399 8.882 4.022 1.00 96.38 110 GLY A C 1
ATOM 841 O O . GLY A 1 110 ? -2.226 8.210 4.646 1.00 96.38 110 GLY A O 1
ATOM 842 N N . GLU A 1 111 ? -1.602 10.153 3.691 1.00 94.75 111 GLU A N 1
ATOM 843 C CA . GLU A 1 111 ? -2.834 10.894 3.937 1.00 94.75 111 GLU A CA 1
ATOM 844 C C . GLU A 1 111 ? -3.338 11.440 2.608 1.00 94.75 111 GLU A C 1
ATOM 846 O O . GLU A 1 111 ? -2.588 12.063 1.860 1.00 94.75 111 GLU A O 1
ATOM 851 N N . THR A 1 112 ? -4.624 11.259 2.338 1.00 91.12 112 THR A N 1
ATOM 852 C CA . THR A 1 112 ? -5.273 11.888 1.192 1.00 91.12 112 THR A CA 1
ATOM 853 C C . THR A 1 112 ? -6.684 12.292 1.558 1.00 91.12 112 THR A C 1
ATOM 855 O O . THR A 1 112 ? -7.404 11.581 2.259 1.00 91.12 112 THR A O 1
ATOM 858 N N . SER A 1 113 ? -7.080 13.487 1.123 1.00 87.69 113 SER A N 1
ATOM 859 C CA . SER A 1 113 ? -8.412 14.040 1.388 1.00 87.69 113 SER A CA 1
ATOM 860 C C . SER A 1 113 ? -8.819 14.043 2.877 1.00 87.69 113 SER A C 1
ATOM 862 O O . SER A 1 113 ? -9.994 13.871 3.206 1.00 87.69 113 SER A O 1
ATOM 864 N N . GLY A 1 114 ? -7.852 14.241 3.782 1.00 90.06 114 GLY A N 1
ATOM 865 C CA . GLY A 1 114 ? -8.070 14.262 5.234 1.00 90.06 114 GLY A CA 1
ATOM 866 C C . GLY A 1 114 ? -8.347 12.892 5.863 1.00 90.06 114 GLY A C 1
ATOM 867 O O . GLY A 1 114 ? -8.853 12.830 6.983 1.00 90.06 114 GLY A O 1
ATOM 868 N N . GLN A 1 115 ? -8.062 11.806 5.143 1.00 93.75 115 GLN A N 1
ATOM 869 C CA . GLN A 1 115 ? -8.092 10.437 5.647 1.00 93.75 115 GLN A CA 1
ATOM 870 C C . GLN A 1 115 ? -6.684 9.848 5.656 1.00 93.75 115 GLN A C 1
ATOM 872 O O . GLN A 1 115 ? -5.878 10.129 4.770 1.00 93.75 115 GLN A O 1
ATOM 877 N N . TYR A 1 116 ? -6.414 9.007 6.647 1.00 96.94 116 TYR A N 1
ATOM 878 C CA . TYR A 1 116 ? -5.142 8.324 6.839 1.00 96.94 116 TYR A CA 1
ATOM 879 C C . TYR A 1 116 ? -5.299 6.866 6.435 1.00 96.94 116 TYR A C 1
ATOM 881 O O . TYR A 1 116 ? -6.269 6.214 6.827 1.00 96.94 116 TYR A O 1
ATOM 889 N N . VAL A 1 117 ? -4.356 6.372 5.642 1.00 98.19 117 VAL A N 1
ATOM 890 C CA . VAL A 1 117 ? -4.445 5.052 5.021 1.00 98.19 117 VAL A CA 1
ATOM 891 C C . VAL A 1 117 ? -3.419 4.119 5.630 1.00 98.19 117 VAL A C 1
ATOM 893 O O . VAL A 1 117 ? -2.258 4.483 5.814 1.00 98.19 117 VAL A O 1
ATOM 896 N N . TYR A 1 118 ? -3.851 2.896 5.909 1.00 98.62 118 TYR A N 1
ATOM 897 C CA . TYR A 1 118 ? -3.006 1.831 6.416 1.00 98.62 118 TYR A CA 1
ATOM 898 C C . TYR A 1 118 ? -3.289 0.515 5.696 1.00 98.62 118 TYR A C 1
ATOM 900 O O . TYR A 1 118 ? -4.393 0.297 5.200 1.00 98.62 118 TYR A O 1
ATOM 908 N N . ALA A 1 119 ? -2.312 -0.385 5.684 1.00 98.44 119 ALA A N 1
ATOM 909 C CA . ALA A 1 119 ? -2.451 -1.742 5.156 1.00 98.44 119 ALA A CA 1
ATOM 910 C C . ALA A 1 119 ? -1.550 -2.722 5.926 1.00 98.44 119 ALA A C 1
ATOM 912 O O . ALA A 1 119 ? -0.783 -2.321 6.799 1.00 98.44 119 ALA A O 1
ATOM 913 N N . SER A 1 120 ? -1.624 -4.021 5.632 1.00 97.25 120 SER A N 1
ATOM 914 C CA . SER A 1 120 ? -0.815 -5.037 6.330 1.00 97.25 120 SER A CA 1
ATOM 915 C C . SER A 1 120 ? 0.694 -4.775 6.204 1.00 97.25 120 SER A C 1
ATOM 917 O O . SER A 1 120 ? 1.217 -4.708 5.094 1.00 97.25 120 SER A O 1
ATOM 919 N N . ALA A 1 121 ? 1.438 -4.681 7.311 1.00 97.56 121 ALA A N 1
ATOM 920 C CA . ALA A 1 121 ? 2.890 -4.443 7.255 1.00 97.56 121 ALA A CA 1
ATOM 921 C C . ALA A 1 121 ? 3.661 -5.566 6.536 1.00 97.56 121 ALA A C 1
ATOM 923 O O . ALA A 1 121 ? 4.737 -5.352 5.981 1.00 97.56 121 ALA A O 1
ATOM 924 N N . ALA A 1 122 ? 3.074 -6.763 6.476 1.00 96.38 122 ALA A N 1
ATOM 925 C CA . ALA A 1 122 ? 3.699 -7.942 5.898 1.00 96.38 122 ALA A CA 1
ATOM 926 C C . ALA A 1 122 ? 4.023 -7.809 4.396 1.00 96.38 122 ALA A C 1
ATOM 928 O O . ALA A 1 122 ? 4.945 -8.476 3.921 1.00 96.38 122 ALA A O 1
ATOM 929 N N . THR A 1 123 ? 3.301 -6.960 3.649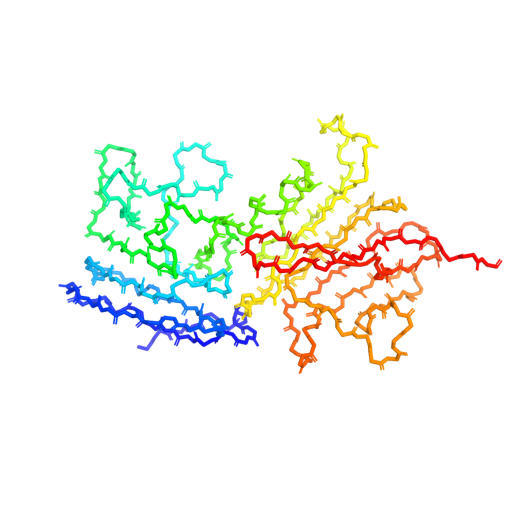 1.00 97.38 123 THR A N 1
ATOM 930 C CA . THR A 1 123 ? 3.643 -6.645 2.249 1.00 97.38 123 THR A CA 1
ATOM 931 C C . THR A 1 123 ? 4.987 -5.923 2.163 1.00 97.38 123 THR A C 1
ATOM 933 O O . THR A 1 123 ? 5.851 -6.322 1.383 1.00 97.38 123 THR A O 1
ATOM 936 N N . LEU A 1 124 ? 5.194 -4.896 2.994 1.00 97.19 124 LEU A N 1
ATOM 937 C CA . LEU A 1 124 ? 6.427 -4.112 2.989 1.00 97.19 124 LEU A CA 1
ATOM 938 C C . LEU A 1 124 ? 7.616 -4.921 3.526 1.00 97.19 124 LEU A C 1
ATOM 940 O O . LEU A 1 124 ? 8.697 -4.862 2.948 1.00 97.19 124 LEU A O 1
ATOM 944 N N . HIS A 1 125 ? 7.409 -5.762 4.546 1.00 96.12 125 HIS A N 1
ATOM 945 C CA . HIS A 1 125 ? 8.443 -6.701 5.012 1.00 96.12 125 HIS A CA 1
ATOM 946 C C . HIS A 1 125 ? 8.906 -7.647 3.901 1.00 96.12 125 HIS A C 1
ATOM 948 O O . HIS A 1 125 ? 10.104 -7.773 3.662 1.00 96.12 125 HIS A O 1
ATOM 954 N N . GLY A 1 126 ? 7.968 -8.241 3.152 1.00 96.81 126 GLY A N 1
ATOM 955 C CA . GLY A 1 126 ? 8.311 -9.111 2.023 1.00 96.81 126 GLY A CA 1
ATOM 956 C C . GLY A 1 126 ? 9.066 -8.383 0.905 1.00 96.81 126 GLY A C 1
ATOM 957 O O . GLY A 1 126 ? 9.927 -8.968 0.247 1.00 96.81 126 GLY A O 1
ATOM 958 N N . PHE A 1 127 ? 8.789 -7.093 0.707 1.00 97.62 127 PHE A N 1
ATOM 959 C CA . PHE A 1 127 ? 9.562 -6.252 -0.200 1.00 97.62 127 PHE A CA 1
ATOM 960 C C . PHE A 1 127 ? 10.980 -5.984 0.331 1.00 97.62 127 PHE A C 1
ATOM 962 O O . PHE A 1 127 ? 11.945 -6.168 -0.415 1.00 97.62 127 PHE A O 1
ATOM 969 N N . TYR A 1 128 ? 11.134 -5.623 1.607 1.00 95.44 128 TYR A N 1
ATOM 970 C CA . TYR A 1 128 ? 12.433 -5.329 2.226 1.00 95.44 128 TYR A CA 1
ATOM 971 C C . TYR A 1 128 ? 13.357 -6.535 2.373 1.00 95.44 128 TYR A C 1
ATOM 973 O O . TYR A 1 128 ? 14.575 -6.375 2.269 1.00 95.44 128 TYR A O 1
ATOM 981 N N . ASP A 1 129 ? 12.810 -7.744 2.469 1.00 94.44 129 ASP A N 1
ATOM 982 C CA . ASP A 1 129 ? 13.591 -8.982 2.389 1.00 94.44 129 ASP A CA 1
ATOM 983 C C . ASP A 1 129 ? 14.360 -9.111 1.063 1.00 94.44 129 ASP A C 1
ATOM 985 O O . ASP A 1 129 ? 15.422 -9.740 0.999 1.00 94.44 129 ASP A O 1
ATOM 989 N N . LYS A 1 130 ? 13.851 -8.486 -0.007 1.00 94.06 130 LYS A N 1
ATOM 990 C CA . LYS A 1 130 ? 14.511 -8.433 -1.316 1.00 94.06 130 LYS A CA 1
ATOM 991 C C . LYS A 1 130 ? 15.239 -7.111 -1.568 1.00 94.06 130 LYS A C 1
ATOM 993 O O . LYS A 1 130 ? 16.278 -7.120 -2.231 1.00 94.06 130 LYS A O 1
ATOM 998 N N . TYR A 1 131 ? 14.705 -6.008 -1.053 1.00 92.38 131 TYR A N 1
ATOM 999 C CA . TYR A 1 131 ? 15.114 -4.638 -1.348 1.00 92.38 131 TYR A CA 1
ATOM 1000 C C . TYR A 1 131 ? 15.321 -3.834 -0.066 1.00 92.38 131 TYR A C 1
ATOM 1002 O O . TYR A 1 131 ? 14.518 -2.974 0.275 1.00 92.38 131 TYR A O 1
ATOM 1010 N N . LEU A 1 132 ? 16.429 -4.090 0.631 1.00 84.06 132 LEU A N 1
ATOM 1011 C CA . LEU A 1 132 ? 16.724 -3.496 1.943 1.00 84.06 132 LEU A CA 1
ATOM 1012 C C . LEU A 1 132 ? 16.618 -1.956 1.995 1.00 84.06 132 LEU A C 1
ATOM 1014 O O . LEU A 1 132 ? 16.323 -1.405 3.049 1.00 84.06 132 LEU A O 1
ATOM 1018 N N . PHE A 1 133 ? 16.862 -1.273 0.873 1.00 82.88 133 PHE A N 1
ATOM 1019 C CA . PHE A 1 133 ? 16.805 0.191 0.745 1.00 82.88 133 PHE A CA 1
ATOM 1020 C C . PHE A 1 133 ? 15.731 0.656 -0.245 1.00 82.88 133 PHE A C 1
ATOM 1022 O O . PHE A 1 133 ? 15.868 1.700 -0.876 1.00 82.88 133 PHE A O 1
ATOM 1029 N N . GLY A 1 134 ? 14.689 -0.151 -0.443 1.00 91.75 134 GLY A N 1
ATOM 1030 C CA . GLY A 1 134 ? 13.584 0.221 -1.311 1.00 91.75 134 GLY A CA 1
ATOM 1031 C C . GLY A 1 134 ? 12.698 1.315 -0.705 1.00 91.75 134 GLY A C 1
ATOM 1032 O O . GLY A 1 134 ? 12.657 1.530 0.506 1.00 91.75 134 GLY A O 1
ATOM 1033 N N . ILE A 1 135 ? 11.955 1.984 -1.570 1.00 94.06 135 ILE A N 1
ATOM 1034 C CA . ILE A 1 135 ? 10.968 3.011 -1.242 1.00 94.06 135 ILE A CA 1
ATOM 1035 C C . ILE A 1 135 ? 9.580 2.383 -1.419 1.00 94.06 135 ILE A C 1
ATOM 1037 O O . ILE A 1 135 ? 9.404 1.534 -2.289 1.00 94.06 135 ILE A O 1
ATOM 1041 N N . GLU A 1 136 ? 8.593 2.767 -0.615 1.00 95.44 136 GLU A N 1
ATOM 1042 C CA . GLU A 1 136 ? 7.182 2.433 -0.853 1.00 95.44 136 GLU A CA 1
ATOM 1043 C C . GLU A 1 136 ? 6.430 3.700 -1.277 1.00 95.44 136 GLU A C 1
ATOM 1045 O O . GLU A 1 136 ? 6.605 4.751 -0.660 1.00 95.44 136 GLU A O 1
ATOM 1050 N N . GLY A 1 137 ? 5.631 3.604 -2.342 1.00 94.44 137 GLY A N 1
ATOM 1051 C CA . GLY A 1 137 ? 4.734 4.674 -2.785 1.00 94.44 137 GLY A CA 1
ATOM 1052 C C . GLY A 1 137 ? 3.511 4.807 -1.876 1.00 94.44 137 GLY A C 1
ATOM 1053 O O . GLY A 1 137 ? 3.086 3.834 -1.247 1.00 94.44 137 GLY A O 1
ATOM 1054 N N . THR A 1 138 ? 2.940 6.009 -1.797 1.00 94.69 138 THR A N 1
ATOM 1055 C CA . THR A 1 138 ? 1.820 6.319 -0.894 1.00 94.69 138 THR A CA 1
ATOM 1056 C C . THR A 1 138 ? 0.508 6.538 -1.666 1.00 94.69 138 THR A C 1
ATOM 1058 O O . THR A 1 138 ? 0.427 6.274 -2.858 1.00 94.69 138 THR A O 1
ATOM 1061 N N . VAL A 1 139 ? -0.573 6.950 -0.991 1.00 93.81 139 VAL A N 1
ATOM 1062 C CA . VAL A 1 139 ? -1.845 7.351 -1.640 1.00 93.81 139 VAL A CA 1
ATOM 1063 C C . VAL A 1 139 ? -1.879 8.825 -2.087 1.00 93.81 139 VAL A C 1
ATOM 1065 O O . VAL A 1 139 ? -2.947 9.350 -2.419 1.00 93.81 139 VAL A O 1
ATOM 1068 N N . GLY A 1 140 ? -0.745 9.524 -1.999 1.00 91.50 140 GLY A N 1
ATOM 1069 C CA . GLY A 1 140 ? -0.580 10.926 -2.384 1.00 91.50 140 GLY A CA 1
ATOM 1070 C C . GLY A 1 140 ? 0.119 11.093 -3.732 1.00 91.50 140 GLY A C 1
ATOM 1071 O O . GLY A 1 140 ? 0.526 10.123 -4.346 1.00 91.50 140 GLY A O 1
ATOM 1072 N N . ASP A 1 141 ? 0.253 12.342 -4.182 1.00 94.12 141 ASP A N 1
ATOM 1073 C CA . ASP A 1 141 ? 1.080 12.674 -5.347 1.00 94.12 141 ASP A CA 1
ATOM 1074 C C . ASP A 1 141 ? 2.517 12.921 -4.863 1.00 94.12 141 ASP A C 1
ATOM 1076 O O . ASP A 1 141 ? 2.844 14.019 -4.387 1.00 94.12 141 ASP A O 1
ATOM 1080 N N . ASP A 1 142 ? 3.365 11.899 -4.939 1.00 93.56 142 ASP A N 1
ATOM 1081 C CA . ASP A 1 142 ? 4.715 11.949 -4.390 1.00 93.56 142 ASP A CA 1
ATOM 1082 C C . ASP A 1 142 ? 5.757 12.408 -5.417 1.00 93.56 142 ASP A C 1
ATOM 1084 O O . ASP A 1 142 ? 5.639 12.220 -6.626 1.00 93.56 142 ASP A O 1
ATOM 1088 N N . ARG A 1 143 ? 6.840 13.009 -4.914 1.00 93.94 143 ARG A N 1
ATOM 1089 C CA . ARG A 1 143 ? 8.072 13.230 -5.680 1.00 93.94 143 ARG A CA 1
ATOM 1090 C C . ARG A 1 143 ? 9.178 12.391 -5.077 1.00 93.94 143 ARG A C 1
ATOM 1092 O O . ARG A 1 143 ? 9.597 12.648 -3.949 1.00 93.94 143 ARG A O 1
ATOM 1099 N N . ILE A 1 144 ? 9.651 11.414 -5.833 1.00 92.12 144 ILE A N 1
ATOM 1100 C CA . ILE A 1 144 ? 10.577 10.388 -5.367 1.00 92.12 144 ILE A CA 1
ATOM 1101 C C . ILE A 1 144 ? 11.888 10.529 -6.141 1.00 92.12 144 ILE A C 1
ATOM 1103 O O . ILE A 1 144 ? 11.896 10.471 -7.363 1.00 92.12 144 ILE A O 1
ATOM 1107 N N . SER A 1 145 ? 13.014 10.673 -5.445 1.00 89.88 145 SER A N 1
ATOM 1108 C CA . SER A 1 145 ? 14.342 10.532 -6.057 1.00 89.88 145 SER A CA 1
ATOM 1109 C C . SER A 1 145 ? 14.931 9.200 -5.608 1.00 89.88 145 SER A C 1
ATOM 1111 O O . SER A 1 145 ? 15.026 8.938 -4.409 1.00 89.88 145 SER A O 1
ATOM 1113 N N . PHE A 1 146 ? 15.277 8.330 -6.561 1.00 85.75 146 PHE A N 1
ATOM 1114 C CA . PHE A 1 146 ? 15.808 6.994 -6.251 1.00 85.75 146 PHE A CA 1
ATOM 1115 C C . PHE A 1 146 ? 17.222 7.038 -5.673 1.00 85.75 146 PHE A C 1
ATOM 1117 O O . PHE A 1 146 ? 17.586 6.192 -4.859 1.00 85.75 146 PHE A O 1
ATOM 1124 N N . HIS A 1 147 ? 18.020 8.012 -6.103 1.00 83.00 147 HIS A N 1
ATOM 1125 C CA . HIS A 1 147 ? 19.429 8.123 -5.748 1.00 83.00 147 HIS A CA 1
ATOM 1126 C C . HIS A 1 147 ? 19.691 9.492 -5.136 1.00 83.00 147 HIS A C 1
ATOM 1128 O O . HIS A 1 147 ? 20.347 10.343 -5.732 1.00 83.00 147 HIS A O 1
ATOM 1134 N N . ASP A 1 148 ? 19.157 9.696 -3.934 1.00 72.25 148 ASP A N 1
ATOM 1135 C CA . ASP A 1 148 ? 19.581 10.799 -3.082 1.00 72.25 148 ASP A CA 1
ATOM 1136 C C . ASP A 1 148 ? 20.979 10.473 -2.527 1.00 72.25 148 ASP A C 1
ATOM 1138 O O . ASP A 1 148 ? 21.158 9.523 -1.757 1.00 72.25 148 ASP A O 1
ATOM 1142 N N . ASP A 1 149 ? 21.976 11.274 -2.916 1.00 66.00 149 ASP A N 1
ATOM 1143 C CA . ASP A 1 149 ? 23.386 11.136 -2.521 1.00 66.00 149 ASP A CA 1
ATOM 1144 C C . ASP A 1 149 ? 23.599 11.118 -0.990 1.00 66.00 149 ASP A C 1
ATOM 1146 O O . ASP A 1 149 ? 24.676 10.757 -0.507 1.00 66.00 149 ASP A O 1
ATOM 1150 N N . THR A 1 150 ? 22.589 11.484 -0.194 1.00 66.69 150 THR A N 1
ATOM 1151 C CA . THR A 1 150 ? 22.628 11.397 1.272 1.00 66.69 150 THR A CA 1
ATOM 1152 C C . THR A 1 150 ? 22.365 9.994 1.829 1.00 66.69 150 THR A C 1
ATOM 1154 O O . THR A 1 150 ? 22.712 9.738 2.986 1.00 66.69 150 THR A O 1
ATOM 1157 N N . MET A 1 151 ? 21.811 9.068 1.036 1.00 64.56 151 MET A N 1
ATOM 1158 C CA . MET A 1 151 ? 21.463 7.713 1.490 1.00 64.56 151 MET A CA 1
ATOM 1159 C C . MET A 1 151 ? 22.638 6.726 1.475 1.00 64.56 151 MET A C 1
ATOM 1161 O O . MET A 1 151 ? 22.551 5.662 2.088 1.00 64.56 151 MET A O 1
ATOM 1165 N N . GLY A 1 152 ? 23.756 7.064 0.817 1.00 65.06 152 GLY A N 1
ATOM 1166 C CA . GLY A 1 152 ? 24.986 6.258 0.823 1.00 65.06 152 GLY A CA 1
ATOM 1167 C C . GLY A 1 152 ? 24.856 4.857 0.204 1.00 65.06 152 GLY A C 1
ATOM 1168 O O . GLY A 1 152 ? 25.747 4.027 0.387 1.00 65.06 152 GLY A O 1
ATOM 1169 N N . TYR A 1 153 ? 23.758 4.584 -0.503 1.00 71.00 153 TYR A N 1
ATOM 1170 C CA . TYR A 1 153 ? 23.513 3.343 -1.229 1.00 71.00 153 TYR A CA 1
ATOM 1171 C C . TYR A 1 153 ? 23.865 3.529 -2.708 1.00 71.00 153 TYR A C 1
ATOM 1173 O O . TYR A 1 153 ? 23.383 4.452 -3.353 1.00 71.00 153 TYR A O 1
ATOM 1181 N N . GLU A 1 154 ? 24.715 2.649 -3.243 1.00 72.75 154 GLU A N 1
ATOM 1182 C CA . GLU A 1 154 ? 25.167 2.701 -4.646 1.00 72.75 154 GLU A CA 1
ATOM 1183 C C . GLU A 1 154 ? 24.519 1.621 -5.535 1.00 72.75 154 GLU A C 1
ATOM 1185 O O . GLU A 1 154 ? 24.830 1.530 -6.722 1.00 72.75 154 GLU A O 1
ATOM 1190 N N . GLY A 1 155 ? 23.662 0.761 -4.971 1.00 76.38 155 GLY A N 1
ATOM 1191 C CA . GLY A 1 155 ? 22.983 -0.296 -5.727 1.00 76.38 155 GLY A CA 1
ATOM 1192 C C . GLY A 1 155 ? 21.726 0.196 -6.461 1.00 76.38 155 GLY A C 1
ATOM 1193 O O . GLY A 1 155 ? 21.351 1.359 -6.319 1.00 76.38 155 GLY A O 1
ATOM 1194 N N . PRO A 1 156 ? 21.062 -0.674 -7.243 1.00 81.69 156 PRO A N 1
ATOM 1195 C CA . PRO A 1 156 ? 19.825 -0.315 -7.930 1.00 81.69 156 PRO A CA 1
ATOM 1196 C C . PRO A 1 156 ? 18.705 -0.014 -6.927 1.00 81.69 156 PRO A C 1
ATOM 1198 O O . PRO A 1 156 ? 18.447 -0.801 -6.011 1.00 81.69 156 PRO A O 1
ATOM 1201 N N . GLY A 1 157 ? 18.034 1.118 -7.115 1.00 89.50 157 GLY A N 1
ATOM 1202 C CA . GLY A 1 157 ? 16.872 1.517 -6.332 1.00 89.50 157 GLY A CA 1
ATOM 1203 C C . GLY A 1 157 ? 15.648 0.666 -6.666 1.00 89.50 157 GLY A C 1
ATOM 1204 O O . GLY A 1 157 ? 15.556 0.053 -7.734 1.00 89.50 157 GLY A O 1
ATOM 1205 N N . ALA A 1 158 ? 14.684 0.617 -5.751 1.00 94.94 158 ALA A N 1
ATOM 1206 C CA . ALA A 1 158 ? 13.415 -0.057 -5.987 1.00 94.94 158 ALA A CA 1
ATOM 1207 C C . ALA A 1 158 ? 12.257 0.708 -5.355 1.00 94.94 158 ALA A C 1
ATOM 1209 O O . ALA A 1 158 ? 12.362 1.116 -4.202 1.00 94.94 158 ALA A O 1
ATOM 1210 N N . LEU A 1 159 ? 11.148 0.836 -6.081 1.00 96.88 159 LEU A N 1
ATOM 1211 C CA . LEU A 1 159 ? 9.888 1.375 -5.573 1.00 96.88 159 LEU A CA 1
ATOM 1212 C C . LEU A 1 159 ? 8.832 0.275 -5.515 1.00 96.88 159 LEU A C 1
ATOM 1214 O O . LEU A 1 159 ? 8.507 -0.321 -6.541 1.00 96.88 159 LEU A O 1
ATOM 1218 N N . LEU A 1 160 ? 8.275 0.035 -4.333 1.00 98.00 160 LEU A N 1
ATOM 1219 C CA . LEU A 1 160 ? 7.062 -0.745 -4.151 1.00 98.00 160 LEU A CA 1
ATOM 1220 C C . LEU A 1 160 ? 5.837 0.121 -4.455 1.00 98.00 160 LEU A C 1
ATOM 1222 O O . LEU A 1 160 ? 5.652 1.183 -3.871 1.00 98.00 160 LEU A O 1
ATOM 1226 N N . VAL A 1 161 ? 4.971 -0.388 -5.321 1.00 97.12 161 VAL A N 1
ATOM 1227 C CA . VAL A 1 161 ? 3.661 0.165 -5.654 1.00 97.12 161 VAL A CA 1
ATOM 1228 C C . VAL A 1 161 ? 2.622 -0.913 -5.347 1.00 97.12 161 VAL A C 1
ATOM 1230 O O . VAL A 1 161 ? 2.429 -1.848 -6.133 1.00 97.12 161 VAL A O 1
ATOM 1233 N N . ASP A 1 162 ? 1.962 -0.826 -4.190 1.00 96.38 162 ASP A N 1
ATOM 1234 C CA . ASP A 1 162 ? 0.977 -1.827 -3.751 1.00 96.38 162 ASP A CA 1
ATOM 1235 C C . ASP A 1 162 ? -0.382 -1.647 -4.454 1.00 96.38 162 ASP A C 1
ATOM 1237 O O . ASP A 1 162 ? -1.401 -1.263 -3.880 1.00 96.38 162 ASP A O 1
ATOM 1241 N N . ASN A 1 163 ? -0.398 -1.939 -5.753 1.00 94.56 163 ASN A N 1
ATOM 1242 C CA . ASN A 1 163 ? -1.558 -1.800 -6.631 1.00 94.56 163 ASN A CA 1
ATOM 1243 C C . ASN A 1 163 ? -2.642 -2.877 -6.432 1.00 94.56 163 ASN A C 1
ATOM 1245 O O . ASN A 1 163 ? -3.600 -2.935 -7.210 1.00 94.56 163 ASN A O 1
ATOM 1249 N N . ARG A 1 164 ? -2.519 -3.737 -5.415 1.00 93.88 164 ARG A N 1
ATOM 1250 C CA . ARG A 1 164 ? -3.524 -4.754 -5.083 1.00 93.88 164 ARG A CA 1
ATOM 1251 C C . ARG A 1 164 ? -4.574 -4.264 -4.085 1.00 93.88 164 ARG A C 1
ATOM 1253 O O . ARG A 1 164 ? -5.658 -4.834 -4.042 1.00 93.88 164 ARG A O 1
ATOM 1260 N N . LEU A 1 165 ? -4.314 -3.154 -3.392 1.00 94.75 165 LEU A N 1
ATOM 1261 C CA . LEU A 1 165 ? -5.231 -2.561 -2.409 1.00 94.75 165 LEU A CA 1
ATOM 1262 C C . LEU A 1 165 ? -6.520 -1.990 -3.038 1.00 94.75 165 LEU A C 1
ATOM 1264 O O . LEU A 1 165 ? -7.525 -1.777 -2.361 1.00 94.75 165 LEU A O 1
ATOM 1268 N N . GLY A 1 166 ? -6.509 -1.714 -4.349 1.00 92.50 166 GLY A N 1
ATOM 1269 C CA . GLY A 1 166 ? -7.571 -0.985 -5.068 1.00 92.50 166 GLY A CA 1
ATOM 1270 C C . GLY A 1 166 ? -7.875 0.391 -4.481 1.00 92.50 166 GLY A C 1
ATOM 1271 O O . GLY A 1 166 ? -9.019 0.865 -4.509 1.00 92.50 166 GLY A O 1
ATOM 1272 N N . LEU A 1 167 ? -6.821 1.013 -3.966 1.00 93.75 167 LEU A N 1
ATOM 1273 C CA . LEU A 1 167 ? -6.737 2.433 -3.685 1.00 93.75 167 LEU A CA 1
ATOM 1274 C C . LEU A 1 167 ? -6.229 3.162 -4.929 1.00 93.75 167 LEU A C 1
ATOM 1276 O O . LEU A 1 167 ? -5.642 2.560 -5.827 1.00 93.75 167 LEU A O 1
ATOM 1280 N N . ASN A 1 168 ? -6.492 4.454 -5.001 1.00 93.12 168 ASN A N 1
ATOM 1281 C CA . ASN A 1 168 ? -5.782 5.361 -5.876 1.00 93.12 168 ASN A CA 1
ATOM 1282 C C . ASN A 1 168 ? -4.491 5.771 -5.166 1.00 93.12 168 ASN A C 1
ATOM 1284 O O . ASN A 1 168 ? -4.532 6.322 -4.068 1.00 93.12 168 ASN A O 1
ATOM 1288 N N . LEU A 1 169 ? -3.374 5.454 -5.799 1.00 93.50 169 LEU A N 1
ATOM 1289 C CA . LEU A 1 169 ? -2.012 5.712 -5.361 1.00 93.50 169 LEU A CA 1
ATOM 1290 C C . LEU A 1 169 ? -1.493 7.063 -5.876 1.00 93.50 169 LEU A C 1
ATOM 1292 O O . LEU A 1 169 ? -0.319 7.347 -5.744 1.00 93.50 169 LEU A O 1
ATOM 1296 N N . GLY A 1 170 ? -2.358 7.882 -6.484 1.00 92.50 170 GLY A N 1
ATOM 1297 C CA . GLY A 1 170 ? -2.018 9.241 -6.890 1.00 92.50 170 GLY A CA 1
ATOM 1298 C C . GLY A 1 170 ? -1.244 9.338 -8.205 1.00 92.50 170 GLY A C 1
ATOM 1299 O O . GLY A 1 170 ? -1.292 8.459 -9.076 1.00 92.50 170 GLY A O 1
ATOM 1300 N N . HIS A 1 171 ? -0.600 10.488 -8.371 1.00 93.88 171 HIS A N 1
ATOM 1301 C CA . HIS A 1 171 ? 0.169 10.891 -9.539 1.00 93.88 171 HIS A CA 1
ATOM 1302 C C . HIS A 1 171 ? 1.610 11.213 -9.139 1.00 93.88 171 HIS A C 1
ATOM 1304 O O . HIS A 1 171 ? 1.981 12.376 -8.969 1.00 93.88 171 HIS A O 1
ATOM 1310 N N . ASP A 1 172 ? 2.423 10.172 -9.025 1.00 95.38 172 ASP A N 1
ATOM 1311 C CA . ASP A 1 172 ? 3.807 10.301 -8.591 1.00 95.38 172 ASP A CA 1
ATOM 1312 C C . ASP A 1 172 ? 4.715 10.802 -9.713 1.00 95.38 172 ASP A C 1
ATOM 1314 O O . ASP A 1 172 ? 4.500 10.514 -10.897 1.00 95.38 172 ASP A O 1
ATOM 1318 N N . SER A 1 173 ? 5.794 11.490 -9.341 1.00 94.69 173 SER A N 1
ATOM 1319 C CA . SER A 1 173 ? 6.956 11.681 -10.204 1.00 94.69 173 SER A CA 1
ATOM 1320 C C . SER A 1 173 ? 8.209 11.061 -9.597 1.00 94.69 173 SER A C 1
ATOM 1322 O O . SER A 1 173 ? 8.458 11.158 -8.395 1.00 94.69 173 SER A O 1
ATOM 1324 N N . ILE A 1 174 ? 9.001 10.401 -10.440 1.00 92.56 174 ILE A N 1
ATOM 1325 C CA . ILE A 1 174 ? 10.254 9.763 -10.045 1.00 92.56 174 ILE A CA 1
ATOM 1326 C C . ILE A 1 174 ? 11.404 10.375 -10.830 1.00 92.56 174 ILE A C 1
ATOM 1328 O O . ILE A 1 174 ? 11.393 10.347 -12.060 1.00 92.56 174 ILE A O 1
ATOM 1332 N N . SER A 1 175 ? 12.419 10.866 -10.126 1.00 90.62 175 SER A N 1
ATOM 1333 C CA . SER A 1 175 ? 13.677 11.335 -10.700 1.00 90.62 175 SER A CA 1
ATOM 1334 C C . SER A 1 175 ? 14.828 10.366 -10.443 1.00 90.62 175 SER A C 1
ATOM 1336 O O . SER A 1 175 ? 14.764 9.462 -9.606 1.00 90.62 175 SER A O 1
ATOM 1338 N N . ASP A 1 176 ? 15.909 10.583 -11.192 1.00 87.88 176 ASP A N 1
ATOM 1339 C CA . ASP A 1 176 ? 17.215 9.945 -11.001 1.00 87.88 176 ASP A CA 1
ATOM 1340 C C . ASP A 1 176 ? 17.241 8.426 -11.174 1.00 87.88 176 ASP A C 1
ATOM 1342 O O . ASP A 1 176 ? 18.234 7.803 -10.812 1.00 87.88 176 ASP A O 1
ATOM 1346 N N . MET A 1 177 ? 16.210 7.827 -11.780 1.00 87.62 177 MET A N 1
ATOM 1347 C CA . MET A 1 177 ? 16.252 6.403 -12.101 1.00 87.62 177 MET A CA 1
ATOM 1348 C C . MET A 1 177 ? 17.384 6.077 -13.081 1.00 87.62 177 MET A C 1
ATOM 1350 O O . MET A 1 177 ? 17.625 6.782 -14.066 1.00 87.62 177 MET A O 1
ATOM 1354 N N . ARG A 1 178 ? 18.053 4.961 -12.815 1.00 88.00 178 ARG A N 1
ATOM 1355 C CA . ARG A 1 178 ? 19.182 4.403 -13.558 1.00 88.00 178 ARG A CA 1
ATOM 1356 C C . ARG A 1 178 ? 18.799 3.044 -14.134 1.00 88.00 178 ARG A C 1
ATOM 1358 O O . ARG A 1 178 ? 17.812 2.429 -13.737 1.00 88.00 178 ARG A O 1
ATOM 1365 N N . GLU A 1 179 ? 19.590 2.567 -15.089 1.00 89.50 179 GLU A N 1
ATOM 1366 C CA . GLU A 1 179 ? 19.438 1.206 -15.603 1.00 89.50 179 GLU A CA 1
ATOM 1367 C C . GLU A 1 179 ? 19.539 0.182 -14.458 1.00 89.50 179 GLU A C 1
ATOM 1369 O O . GLU A 1 179 ? 20.445 0.259 -13.627 1.00 89.50 179 GLU A O 1
ATOM 1374 N N . GLY A 1 180 ? 18.592 -0.758 -14.411 1.00 90.50 180 GLY A N 1
ATOM 1375 C CA . GLY A 1 180 ? 18.477 -1.766 -13.352 1.00 90.50 180 GLY A CA 1
ATOM 1376 C C . GLY A 1 180 ? 17.625 -1.349 -12.146 1.00 90.50 180 GLY A C 1
ATOM 1377 O O . GLY A 1 180 ? 17.256 -2.213 -11.345 1.00 90.50 180 GLY A O 1
ATOM 1378 N N . ASP A 1 181 ? 17.253 -0.072 -12.024 1.00 93.19 181 ASP A N 1
ATOM 1379 C CA . ASP A 1 181 ? 16.297 0.360 -11.005 1.00 93.19 181 ASP A CA 1
ATOM 1380 C C . ASP A 1 181 ? 14.924 -0.277 -11.247 1.00 93.19 181 ASP A C 1
ATOM 1382 O O . ASP A 1 181 ? 14.479 -0.441 -12.387 1.00 93.19 181 ASP A O 1
ATOM 1386 N N . SER A 1 182 ? 14.253 -0.657 -10.160 1.00 95.44 182 SER A N 1
ATOM 1387 C CA . SER A 1 182 ? 13.040 -1.470 -10.201 1.00 95.44 182 SER A CA 1
ATOM 1388 C C . SER A 1 182 ? 11.778 -0.698 -9.806 1.00 95.44 182 SER A C 1
ATOM 1390 O O . SER A 1 182 ? 11.741 -0.022 -8.783 1.00 95.44 182 SER A O 1
ATOM 1392 N N . ILE A 1 183 ? 10.692 -0.927 -10.538 1.00 96.81 183 ILE A N 1
ATOM 1393 C CA . ILE A 1 183 ? 9.324 -0.771 -10.039 1.00 96.81 183 ILE A CA 1
ATOM 1394 C C . ILE A 1 183 ? 8.808 -2.163 -9.668 1.00 96.81 183 ILE A C 1
ATOM 1396 O O . ILE A 1 183 ? 8.900 -3.110 -10.454 1.00 96.81 183 ILE A O 1
ATOM 1400 N N . VAL A 1 184 ? 8.278 -2.307 -8.460 1.00 98.00 184 VAL A N 1
ATOM 1401 C CA . VAL A 1 184 ? 7.781 -3.567 -7.908 1.00 98.00 184 VAL A CA 1
ATOM 1402 C C . VAL A 1 184 ? 6.314 -3.406 -7.562 1.00 98.00 184 VAL A C 1
ATOM 1404 O O . VAL A 1 184 ? 5.938 -2.464 -6.881 1.00 98.00 184 VAL A O 1
ATOM 1407 N N . THR A 1 185 ? 5.472 -4.326 -8.020 1.00 97.44 185 THR A N 1
ATOM 1408 C CA . THR A 1 185 ? 4.017 -4.255 -7.818 1.00 97.44 185 THR A CA 1
ATOM 1409 C C . THR A 1 185 ? 3.476 -5.541 -7.206 1.00 97.44 185 THR A C 1
ATOM 1411 O O . THR A 1 185 ? 4.048 -6.612 -7.406 1.00 97.44 185 THR A O 1
ATOM 1414 N N . THR A 1 186 ? 2.370 -5.470 -6.471 1.00 96.12 186 THR A N 1
ATOM 1415 C CA . THR A 1 186 ? 1.712 -6.638 -5.844 1.00 96.12 186 THR A CA 1
ATOM 1416 C C . THR A 1 186 ? 0.664 -7.293 -6.750 1.00 96.12 186 THR A C 1
ATOM 1418 O O . THR A 1 186 ? 0.188 -8.403 -6.493 1.00 96.12 186 THR A O 1
ATOM 1421 N N . ARG A 1 187 ? 0.335 -6.640 -7.866 1.00 93.88 187 ARG A N 1
ATOM 1422 C CA . ARG A 1 187 ? -0.468 -7.157 -8.969 1.00 93.88 187 ARG A CA 1
ATOM 1423 C C . ARG A 1 187 ? 0.213 -6.843 -10.296 1.00 93.88 187 ARG A C 1
ATOM 1425 O O . ARG A 1 187 ? 0.633 -5.716 -10.538 1.00 93.88 187 ARG A O 1
ATOM 1432 N N . LYS A 1 188 ? 0.258 -7.836 -11.187 1.00 94.00 188 LYS A N 1
ATOM 1433 C CA . LYS A 1 188 ? 0.855 -7.693 -12.517 1.00 94.00 188 LYS A CA 1
ATOM 1434 C C . LYS A 1 188 ? 0.215 -6.523 -13.276 1.00 94.00 188 LYS A C 1
ATOM 1436 O O . LYS A 1 188 ? -1.015 -6.451 -13.370 1.00 94.00 188 LYS A O 1
ATOM 1441 N N . LEU A 1 189 ? 1.055 -5.658 -13.836 1.00 93.44 189 LEU A N 1
ATOM 1442 C CA . LEU A 1 189 ? 0.659 -4.622 -14.788 1.00 93.44 189 LEU A CA 1
ATOM 1443 C C . LEU A 1 189 ? 0.192 -5.254 -16.107 1.00 93.44 189 LEU A C 1
ATOM 1445 O O . LEU A 1 189 ? 0.674 -6.324 -16.494 1.00 93.44 189 LEU A O 1
ATOM 1449 N N . ALA A 1 190 ? -0.751 -4.596 -16.782 1.00 90.50 190 ALA A N 1
ATOM 1450 C CA . ALA A 1 190 ? -1.233 -5.024 -18.094 1.00 90.50 190 ALA A CA 1
ATOM 1451 C C . ALA A 1 190 ? -0.098 -5.033 -19.139 1.00 90.50 190 ALA A C 1
ATOM 1453 O O . ALA A 1 190 ? 0.702 -4.104 -19.184 1.00 90.50 190 ALA A O 1
ATOM 1454 N N . ASP A 1 191 ? -0.038 -6.097 -19.938 1.00 90.44 191 ASP A N 1
ATOM 1455 C CA . ASP A 1 191 ? 0.902 -6.335 -21.047 1.00 90.44 191 ASP A CA 1
ATOM 1456 C C . ASP A 1 191 ? 0.187 -7.284 -22.024 1.00 90.44 191 ASP A C 1
ATOM 1458 O O . ASP A 1 191 ? 0.327 -8.512 -21.968 1.00 90.44 191 ASP A O 1
ATOM 1462 N N . ALA A 1 192 ? -0.746 -6.725 -22.794 1.00 87.31 192 ALA A N 1
ATOM 1463 C CA . ALA A 1 192 ? -1.679 -7.476 -23.623 1.00 87.31 192 ALA A CA 1
ATOM 1464 C C . ALA A 1 192 ? -1.014 -8.057 -24.875 1.00 87.31 192 ALA A C 1
ATOM 1466 O O . ALA A 1 192 ? -1.472 -9.082 -25.388 1.00 87.31 192 ALA A O 1
ATOM 1467 N N . ASP A 1 193 ? 0.047 -7.418 -25.372 1.00 89.88 193 ASP A N 1
ATOM 1468 C CA . ASP A 1 193 ? 0.817 -7.907 -26.515 1.00 89.88 193 ASP A CA 1
ATOM 1469 C C . ASP A 1 193 ? 1.957 -8.860 -26.112 1.00 89.88 193 ASP A C 1
ATOM 1471 O O . ASP A 1 193 ? 2.560 -9.499 -26.980 1.00 89.88 193 ASP A O 1
ATOM 1475 N N . THR A 1 194 ? 2.176 -9.050 -24.804 1.00 90.25 194 THR A N 1
ATOM 1476 C CA . THR A 1 194 ? 3.143 -9.979 -24.201 1.00 90.25 194 THR A CA 1
ATOM 1477 C C . THR A 1 194 ? 4.591 -9.692 -24.588 1.00 90.25 194 THR A C 1
ATOM 1479 O O . THR A 1 194 ? 5.428 -10.599 -24.603 1.00 90.25 194 THR A O 1
ATOM 1482 N N . ASN A 1 195 ? 4.896 -8.438 -24.921 1.00 90.62 195 ASN A N 1
ATOM 1483 C CA . ASN A 1 195 ? 6.241 -8.023 -25.306 1.00 90.62 195 ASN A CA 1
ATOM 1484 C C . ASN A 1 195 ? 7.151 -7.759 -24.085 1.00 90.62 195 ASN A C 1
ATOM 1486 O O . ASN A 1 195 ? 8.349 -7.527 -24.254 1.00 90.62 195 ASN A O 1
ATOM 1490 N N . GLY A 1 196 ? 6.600 -7.829 -22.866 1.00 89.88 196 GLY A N 1
ATOM 1491 C CA . GLY A 1 196 ? 7.313 -7.600 -21.613 1.00 89.88 196 GLY A CA 1
ATOM 1492 C C . GLY A 1 196 ? 7.352 -6.136 -21.170 1.00 89.88 196 GLY A C 1
ATOM 1493 O O . GLY A 1 196 ? 7.870 -5.858 -20.097 1.00 89.88 196 GLY A O 1
ATOM 1494 N N . ILE A 1 197 ? 6.807 -5.199 -21.937 1.00 90.56 197 ILE A N 1
ATOM 1495 C CA . ILE A 1 197 ? 6.674 -3.781 -21.595 1.00 90.56 197 ILE A CA 1
ATOM 1496 C C . ILE A 1 197 ? 5.217 -3.547 -21.181 1.00 90.56 197 ILE A C 1
ATOM 1498 O O . ILE A 1 197 ? 4.315 -3.892 -21.940 1.00 90.56 197 ILE A O 1
ATOM 1502 N N . PRO A 1 198 ? 4.944 -2.952 -20.006 1.00 91.44 198 PRO A N 1
ATOM 1503 C CA . PRO A 1 198 ? 3.573 -2.665 -19.609 1.00 91.44 198 PRO A CA 1
ATOM 1504 C C . PRO A 1 198 ? 2.838 -1.794 -20.638 1.00 91.44 198 PRO A C 1
ATOM 1506 O O . PRO A 1 198 ? 3.361 -0.763 -21.053 1.00 91.44 198 PRO A O 1
ATOM 1509 N N . ASP A 1 199 ? 1.590 -2.133 -20.969 1.00 87.56 199 ASP A N 1
ATOM 1510 C CA . ASP A 1 199 ? 0.748 -1.384 -21.922 1.00 87.56 199 ASP A CA 1
ATOM 1511 C C . ASP A 1 199 ? 0.549 0.082 -21.499 1.00 87.56 199 ASP A C 1
ATOM 1513 O O . ASP A 1 199 ? 0.360 0.977 -22.325 1.00 87.56 199 ASP A O 1
ATOM 1517 N N . GLY A 1 200 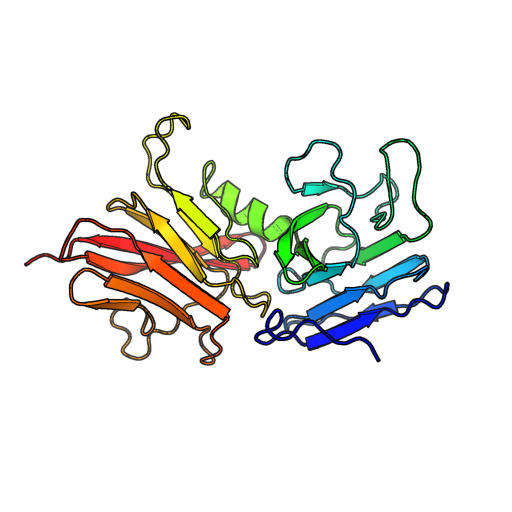? 0.557 0.322 -20.183 1.00 84.50 200 GLY A N 1
ATOM 1518 C CA . GLY A 1 200 ? 0.442 1.650 -19.586 1.00 84.50 200 GLY A CA 1
ATOM 1519 C C . GLY A 1 200 ? 1.722 2.478 -19.674 1.00 84.50 200 GLY A C 1
ATOM 1520 O O . GLY A 1 200 ? 1.680 3.664 -19.354 1.00 84.50 200 GLY A O 1
ATOM 1521 N N . PHE A 1 201 ? 2.849 1.887 -20.081 1.00 89.81 201 PHE A N 1
ATOM 1522 C CA . PHE A 1 201 ? 4.114 2.590 -20.224 1.00 89.81 201 PHE A CA 1
ATOM 1523 C C . PHE A 1 201 ? 4.196 3.271 -21.590 1.00 89.81 201 PHE A C 1
ATOM 1525 O O . PHE A 1 201 ? 4.117 2.650 -22.650 1.00 89.81 201 PHE A O 1
ATOM 1532 N N . SER A 1 202 ? 4.406 4.579 -21.571 1.00 87.25 202 SER A N 1
ATOM 1533 C CA . SER A 1 202 ? 4.663 5.365 -22.767 1.00 87.25 202 SER A CA 1
ATOM 1534 C C . SER A 1 202 ? 5.897 6.220 -22.558 1.00 87.25 202 SER A C 1
ATOM 1536 O O . SER A 1 202 ? 6.050 6.824 -21.507 1.00 87.25 202 SER A O 1
ATOM 1538 N N . ASN A 1 203 ? 6.763 6.281 -23.566 1.00 83.94 203 ASN A N 1
ATOM 1539 C CA . ASN A 1 203 ? 7.911 7.178 -23.610 1.00 83.94 203 ASN A CA 1
ATOM 1540 C C . ASN A 1 203 ? 7.839 7.959 -24.925 1.00 83.94 203 ASN A C 1
ATOM 1542 O O . ASN A 1 203 ? 8.098 7.416 -26.003 1.00 83.94 203 ASN A O 1
ATOM 1546 N N . LYS A 1 204 ? 7.384 9.214 -24.868 1.00 77.75 204 LYS A N 1
ATOM 1547 C CA . LYS A 1 204 ? 7.232 10.071 -26.050 1.00 77.75 204 LYS A CA 1
ATOM 1548 C C . LYS A 1 204 ? 7.796 11.453 -25.761 1.00 77.75 204 LYS A C 1
ATOM 1550 O O . LYS A 1 204 ? 7.348 12.138 -24.856 1.00 77.75 204 LYS A O 1
ATOM 1555 N N . ARG A 1 205 ? 8.718 11.910 -26.618 1.00 66.62 205 ARG A N 1
ATOM 1556 C CA . ARG A 1 205 ? 9.202 13.307 -26.655 1.00 66.62 205 ARG A CA 1
ATOM 1557 C C . ARG A 1 205 ? 9.721 13.839 -25.304 1.00 66.62 205 ARG A C 1
ATOM 1559 O O . ARG A 1 205 ? 9.558 15.021 -25.027 1.00 66.62 205 ARG A O 1
ATOM 1566 N N . GLY A 1 206 ? 10.379 12.991 -24.512 1.00 63.78 206 GLY A N 1
ATOM 1567 C CA . GLY A 1 206 ? 10.952 13.379 -23.217 1.00 63.78 206 GLY A CA 1
ATOM 1568 C C . GLY A 1 206 ? 9.977 13.305 -22.040 1.00 63.78 206 GLY A C 1
ATOM 1569 O O . GLY A 1 206 ? 10.349 13.683 -20.938 1.00 63.78 206 GLY A O 1
ATOM 1570 N N . GLU A 1 207 ? 8.760 12.803 -22.257 1.00 75.44 207 GLU A N 1
ATOM 1571 C CA . GLU A 1 207 ? 7.819 12.461 -21.195 1.00 75.44 207 GLU A CA 1
ATOM 1572 C C . GLU A 1 207 ? 7.632 10.947 -21.191 1.00 75.44 207 GLU A C 1
ATOM 1574 O O . GLU A 1 207 ? 7.172 10.356 -22.178 1.00 75.44 207 GLU A O 1
ATOM 1579 N N . ALA A 1 208 ? 8.019 10.320 -20.085 1.00 86.19 208 ALA A N 1
ATOM 1580 C CA . ALA A 1 208 ? 7.720 8.929 -19.831 1.00 86.19 208 ALA A CA 1
ATOM 1581 C C . ALA A 1 208 ? 6.707 8.821 -18.699 1.00 86.19 208 ALA A C 1
ATOM 1583 O O . ALA A 1 208 ? 6.883 9.418 -17.641 1.00 86.19 208 ALA A O 1
ATOM 1584 N N . VAL A 1 209 ? 5.632 8.081 -18.945 1.00 90.62 209 VAL A N 1
ATOM 1585 C CA . VAL A 1 209 ? 4.527 7.903 -18.004 1.00 90.62 209 VAL A CA 1
ATOM 1586 C C . VAL A 1 209 ? 4.137 6.436 -17.990 1.00 90.62 209 VAL A C 1
ATOM 1588 O O . VAL A 1 209 ? 3.965 5.836 -19.052 1.00 90.62 209 VAL A O 1
ATOM 1591 N N . LEU A 1 210 ? 3.980 5.884 -16.793 1.00 92.38 210 LEU A N 1
ATOM 1592 C CA . LEU A 1 210 ? 3.343 4.602 -16.541 1.00 92.38 210 LEU A CA 1
ATOM 1593 C C . LEU A 1 210 ? 1.958 4.851 -15.947 1.00 92.38 210 LEU A C 1
ATOM 1595 O O . LEU A 1 210 ? 1.838 5.335 -14.826 1.00 92.38 210 LEU A O 1
ATOM 1599 N N . ASP A 1 211 ? 0.914 4.487 -16.681 1.00 91.69 211 ASP A N 1
ATOM 1600 C CA . ASP A 1 211 ? -0.426 4.321 -16.119 1.00 91.69 211 ASP A CA 1
ATOM 1601 C C . ASP A 1 211 ? -0.465 2.993 -15.352 1.00 91.69 211 ASP A C 1
ATOM 1603 O O . ASP A 1 211 ? -0.287 1.919 -15.942 1.00 91.69 211 ASP A O 1
ATOM 1607 N N . LEU A 1 212 ? -0.652 3.062 -14.031 1.00 88.88 212 LEU A N 1
ATOM 1608 C CA . LEU A 1 212 ? -0.674 1.903 -13.142 1.00 88.88 212 LEU A CA 1
ATOM 1609 C C . LEU A 1 212 ? -2.001 1.167 -13.314 1.00 88.88 212 LEU A C 1
ATOM 1611 O O . LEU A 1 212 ? -2.910 1.254 -12.489 1.00 88.88 212 LEU A O 1
ATOM 1615 N N . ARG A 1 213 ? -2.124 0.435 -14.419 1.00 85.62 213 ARG A N 1
ATOM 1616 C CA . ARG A 1 213 ? -3.289 -0.399 -14.693 1.00 85.62 213 ARG A CA 1
ATOM 1617 C C . ARG A 1 213 ? -3.075 -1.799 -14.170 1.00 85.62 213 ARG A C 1
ATOM 1619 O O . ARG A 1 213 ? -2.169 -2.518 -14.596 1.00 85.62 213 ARG A O 1
ATOM 1626 N N . ALA A 1 214 ? -3.971 -2.202 -13.284 1.00 71.38 214 ALA A N 1
ATOM 1627 C CA . ALA A 1 214 ? -4.140 -3.592 -12.936 1.00 71.38 214 ALA A CA 1
ATOM 1628 C C . ALA A 1 214 ? -4.557 -4.416 -14.171 1.00 71.38 214 ALA A C 1
ATOM 1630 O O . ALA A 1 214 ? -5.096 -3.885 -15.142 1.00 71.38 214 ALA A O 1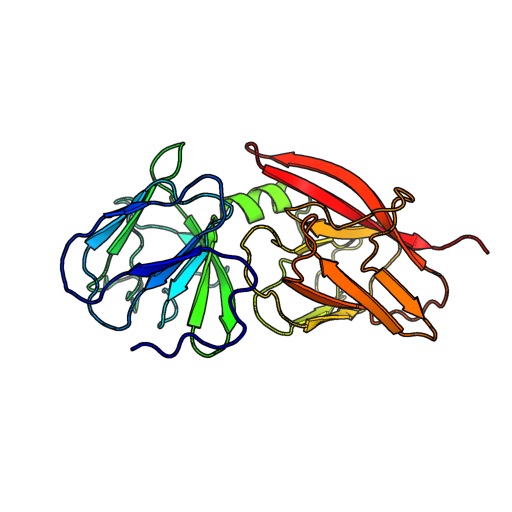
ATOM 1631 N N . ALA A 1 215 ? -4.352 -5.735 -14.127 1.00 64.62 215 ALA A N 1
ATOM 1632 C CA . ALA A 1 215 ? -4.673 -6.632 -15.244 1.00 64.62 215 ALA A CA 1
ATOM 1633 C C . ALA A 1 215 ? -6.160 -6.636 -15.675 1.00 64.62 215 ALA A C 1
ATOM 1635 O O . ALA A 1 215 ? -6.472 -7.088 -16.772 1.00 64.62 215 ALA A O 1
ATOM 1636 N N . ASP A 1 216 ? -7.079 -6.146 -14.836 1.00 72.25 216 ASP A N 1
ATOM 1637 C CA . ASP A 1 216 ? -8.497 -5.949 -15.191 1.00 72.25 216 ASP A CA 1
ATOM 1638 C C . ASP A 1 216 ? -8.787 -4.590 -15.859 1.00 72.25 216 ASP A C 1
ATOM 1640 O O . ASP A 1 216 ? -9.935 -4.295 -16.188 1.00 72.25 216 ASP A O 1
ATOM 1644 N N . GLY A 1 217 ? -7.757 -3.768 -16.077 1.00 75.69 217 GLY A N 1
ATOM 1645 C CA . GLY A 1 217 ? -7.840 -2.452 -16.704 1.00 75.69 217 GLY A CA 1
ATOM 1646 C C . GLY A 1 217 ? -8.091 -1.291 -15.739 1.00 75.69 217 GLY A C 1
ATOM 1647 O O . GLY A 1 217 ? -8.038 -0.137 -16.181 1.00 75.69 217 GLY A O 1
ATOM 1648 N N . THR A 1 218 ? -8.326 -1.564 -14.450 1.00 81.88 218 THR A N 1
ATOM 1649 C CA . THR A 1 218 ? -8.490 -0.534 -13.413 1.00 81.88 218 THR A CA 1
ATOM 1650 C C . THR A 1 218 ? -7.197 0.258 -13.268 1.00 81.88 218 THR A C 1
ATOM 1652 O O . THR A 1 218 ? -6.153 -0.322 -12.974 1.00 81.88 218 THR A O 1
ATOM 1655 N N . SER A 1 219 ? -7.257 1.574 -13.482 1.00 88.38 219 SER A N 1
ATOM 1656 C CA . SER A 1 219 ? -6.134 2.469 -13.182 1.00 88.38 219 SER A CA 1
ATOM 1657 C C . SER A 1 219 ? -6.146 2.785 -11.692 1.00 88.38 219 SER A C 1
ATOM 1659 O O . SER A 1 219 ? -7.185 3.164 -11.147 1.00 88.38 219 SER A O 1
ATOM 1661 N N . VAL A 1 220 ? -5.001 2.598 -11.044 1.00 90.38 220 VAL A N 1
ATOM 1662 C CA . VAL A 1 220 ? -4.808 2.886 -9.621 1.00 90.38 220 VAL A CA 1
ATOM 1663 C C . VAL A 1 220 ? -3.883 4.078 -9.396 1.00 90.38 220 VAL A C 1
ATOM 1665 O O . VAL A 1 220 ? -3.499 4.309 -8.264 1.00 90.38 220 VAL A O 1
ATOM 1668 N N . GLY A 1 221 ? -3.501 4.810 -10.443 1.00 93.12 221 GLY A N 1
ATOM 1669 C CA . GLY A 1 221 ? -2.577 5.941 -10.351 1.00 93.12 221 GLY A CA 1
ATOM 1670 C C . GLY A 1 221 ? -1.671 6.048 -11.572 1.00 93.12 221 GLY A C 1
ATOM 1671 O O . GLY A 1 221 ? -1.807 5.296 -12.543 1.00 93.12 221 GLY A O 1
ATOM 1672 N N . THR A 1 222 ? -0.726 6.979 -11.531 1.00 94.88 222 THR A N 1
ATOM 1673 C CA . THR A 1 222 ? 0.276 7.152 -12.588 1.00 94.88 222 THR A CA 1
ATOM 1674 C C . THR A 1 222 ? 1.639 7.469 -12.008 1.00 94.88 222 THR A C 1
ATOM 1676 O O . THR A 1 222 ? 1.721 8.179 -11.017 1.00 94.88 222 THR A O 1
ATOM 1679 N N . ILE A 1 223 ? 2.693 7.047 -12.699 1.00 95.31 223 ILE A N 1
ATOM 1680 C CA . ILE A 1 223 ? 4.069 7.436 -12.399 1.00 95.31 223 ILE A CA 1
ATOM 1681 C C . ILE A 1 223 ? 4.637 8.180 -13.601 1.00 95.31 223 ILE A C 1
ATOM 1683 O O . ILE A 1 223 ? 4.701 7.630 -14.702 1.00 95.31 223 ILE A O 1
ATOM 1687 N N . GLN A 1 224 ? 5.073 9.416 -13.394 1.00 94.25 224 GLN A N 1
ATOM 1688 C CA . GLN A 1 224 ? 5.848 10.182 -14.357 1.00 94.25 224 GLN A CA 1
ATOM 1689 C C . GLN A 1 224 ? 7.344 9.998 -14.089 1.00 94.25 224 GLN A C 1
ATOM 1691 O O . GLN A 1 224 ? 7.820 10.220 -12.983 1.00 94.25 224 GLN A O 1
ATOM 1696 N N . PHE A 1 225 ? 8.108 9.636 -15.113 1.00 91.12 225 PHE A N 1
ATOM 1697 C CA . PHE A 1 225 ? 9.554 9.460 -15.011 1.00 91.12 225 PHE A CA 1
ATOM 1698 C C . PHE A 1 225 ? 10.271 10.725 -15.499 1.00 91.12 225 PHE A C 1
ATOM 1700 O O . PHE A 1 225 ? 10.164 11.114 -16.665 1.00 91.12 225 PHE A O 1
ATOM 1707 N N . GLU A 1 226 ? 11.030 11.352 -14.604 1.00 87.88 226 GLU A N 1
ATOM 1708 C CA . GLU A 1 226 ? 11.904 12.499 -14.849 1.00 87.88 226 GLU A CA 1
ATOM 1709 C C . GLU A 1 226 ? 13.301 12.008 -15.238 1.00 87.88 226 GLU A C 1
ATOM 1711 O O . GLU A 1 226 ? 14.261 11.979 -14.470 1.00 87.88 226 GLU A O 1
ATOM 1716 N N . VAL A 1 227 ? 13.390 11.566 -16.479 1.00 75.31 227 VAL A N 1
ATOM 1717 C CA . VAL A 1 227 ? 14.556 10.916 -17.079 1.00 75.31 227 VAL A CA 1
ATOM 1718 C C . VAL A 1 227 ? 15.193 11.805 -18.137 1.00 75.31 227 VAL A C 1
ATOM 1720 O O . VAL A 1 227 ? 14.523 12.413 -18.970 1.00 75.31 227 VAL A O 1
ATOM 1723 N N . SER A 1 228 ? 16.522 11.851 -18.138 1.00 64.06 228 SER A N 1
ATOM 1724 C CA . SER A 1 228 ? 17.300 12.629 -19.110 1.00 64.06 228 SER A CA 1
ATOM 1725 C C . SER A 1 228 ? 17.560 11.880 -20.425 1.00 64.06 228 SER A C 1
ATOM 1727 O O . SER A 1 228 ? 17.928 12.502 -21.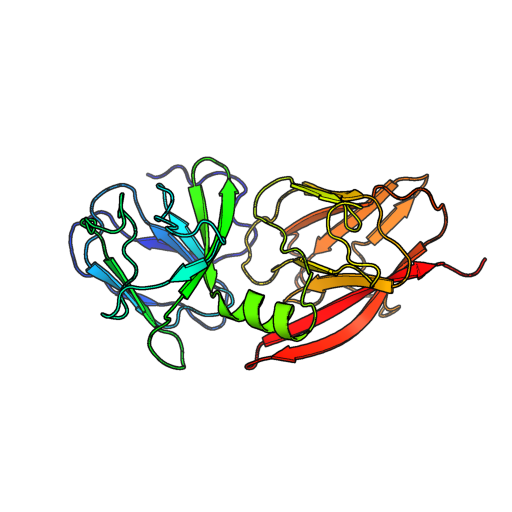425 1.00 64.06 228 SER A O 1
ATOM 1729 N N . ALA A 1 229 ? 17.370 10.557 -20.449 1.00 60.28 229 ALA A N 1
ATOM 1730 C CA . ALA A 1 229 ? 17.668 9.703 -21.595 1.00 60.28 229 ALA A CA 1
ATOM 1731 C C . ALA A 1 229 ? 16.458 9.536 -22.529 1.00 60.28 229 ALA A C 1
ATOM 1733 O O . ALA A 1 229 ? 15.343 9.260 -22.098 1.00 60.28 229 ALA A O 1
ATOM 1734 N N . SER A 1 230 ? 16.690 9.649 -23.837 1.00 63.97 230 SER A N 1
ATOM 1735 C CA . SER A 1 230 ? 15.647 9.587 -24.869 1.00 63.97 230 SER A CA 1
ATOM 1736 C C . SER A 1 230 ? 15.213 8.171 -25.281 1.00 63.97 230 SER A C 1
ATOM 1738 O O . SER A 1 230 ? 14.272 8.058 -26.064 1.00 63.97 230 SER A O 1
ATOM 1740 N N . HIS A 1 231 ? 15.846 7.103 -24.771 1.00 75.06 231 HIS A N 1
ATOM 1741 C CA . HIS A 1 231 ? 15.586 5.718 -25.204 1.00 75.06 231 HIS A CA 1
ATOM 1742 C C . HIS A 1 231 ? 15.738 4.696 -24.066 1.00 75.06 231 HIS A C 1
ATOM 1744 O O . HIS A 1 231 ? 16.785 4.078 -23.893 1.00 75.06 231 HIS A O 1
ATOM 1750 N N . PHE A 1 232 ? 14.673 4.495 -23.299 1.00 86.94 232 PHE A N 1
ATOM 1751 C CA . PHE A 1 232 ? 14.573 3.414 -22.318 1.00 86.94 232 PHE A CA 1
ATOM 1752 C C . PHE A 1 232 ? 13.138 2.883 -22.288 1.00 86.94 232 PHE A C 1
ATOM 1754 O O . PHE A 1 232 ? 12.197 3.569 -22.713 1.00 86.94 232 PHE A O 1
ATOM 1761 N N . ALA A 1 233 ? 12.988 1.671 -21.768 1.00 90.19 233 ALA A N 1
ATOM 1762 C CA . ALA A 1 233 ? 11.711 1.042 -21.484 1.00 90.19 233 ALA A CA 1
ATOM 1763 C C . ALA A 1 233 ? 11.672 0.534 -20.043 1.00 90.19 233 ALA A C 1
ATOM 1765 O O . ALA A 1 233 ? 12.706 0.254 -19.439 1.00 90.19 233 ALA A O 1
ATOM 1766 N N . LEU A 1 234 ? 10.461 0.400 -19.511 1.00 92.94 234 LEU A N 1
ATOM 1767 C CA . LEU A 1 234 ? 10.213 -0.362 -18.299 1.00 92.94 234 LEU A CA 1
ATOM 1768 C C . LEU A 1 234 ? 9.865 -1.797 -18.711 1.00 92.94 234 LEU A C 1
ATOM 1770 O O . LEU A 1 234 ? 8.855 -2.010 -19.377 1.00 92.94 234 LEU A O 1
ATOM 1774 N N . VAL A 1 235 ? 10.704 -2.766 -18.353 1.00 95.00 235 VAL A N 1
ATOM 1775 C CA . VAL A 1 235 ? 10.610 -4.151 -18.842 1.00 95.00 235 VAL A CA 1
ATOM 1776 C C . VAL A 1 235 ? 10.344 -5.101 -17.682 1.00 95.00 235 VAL A C 1
ATOM 1778 O O . VAL A 1 235 ? 11.020 -5.055 -16.660 1.00 95.00 235 VAL A O 1
ATOM 1781 N N . ALA A 1 236 ? 9.369 -5.991 -17.828 1.00 96.44 236 ALA A N 1
ATOM 1782 C CA . ALA A 1 236 ? 9.083 -7.064 -16.892 1.00 96.44 236 ALA A CA 1
ATOM 1783 C C . ALA A 1 236 ? 10.256 -8.054 -16.852 1.00 96.44 236 ALA A C 1
ATOM 1785 O O . ALA A 1 236 ? 10.580 -8.699 -17.848 1.00 96.44 236 ALA A O 1
ATOM 1786 N N . VAL A 1 237 ? 10.863 -8.216 -15.678 1.00 96.88 237 VAL A N 1
ATOM 1787 C CA . VAL A 1 237 ? 12.042 -9.083 -15.480 1.00 96.88 237 VAL A CA 1
ATOM 1788 C C . VAL A 1 237 ? 11.743 -10.332 -14.650 1.00 96.88 237 VAL A C 1
ATOM 1790 O O . VAL A 1 237 ? 12.617 -11.170 -14.431 1.00 96.88 237 VAL A O 1
ATOM 1793 N N . GLY A 1 238 ? 10.506 -10.471 -14.171 1.00 96.81 238 GLY A N 1
ATOM 1794 C CA . GLY A 1 238 ? 10.026 -11.648 -13.454 1.00 96.81 238 GLY A CA 1
ATOM 1795 C C . GLY A 1 238 ? 9.200 -11.295 -12.224 1.00 96.81 238 GLY A C 1
ATOM 1796 O O . GLY A 1 238 ? 8.650 -10.202 -12.102 1.00 96.81 238 GLY A O 1
ATOM 1797 N N . SER A 1 239 ? 9.115 -12.242 -11.299 1.00 97.75 239 SER A N 1
ATOM 1798 C CA . SER A 1 239 ? 8.419 -12.084 -10.026 1.00 97.75 239 SER A CA 1
ATOM 1799 C C . SER A 1 239 ? 9.134 -12.855 -8.923 1.00 97.75 239 SER A C 1
ATOM 1801 O O . SER A 1 239 ? 9.949 -13.739 -9.193 1.00 97.75 239 SER A O 1
ATOM 1803 N N . PHE A 1 240 ? 8.816 -12.538 -7.676 1.00 97.94 240 PHE A N 1
ATOM 1804 C CA . PHE A 1 240 ? 9.194 -13.337 -6.514 1.00 97.94 240 PHE A CA 1
ATOM 1805 C C . PHE A 1 240 ? 8.000 -13.479 -5.577 1.00 97.94 240 PHE A C 1
ATOM 1807 O O . PHE A 1 240 ? 7.035 -12.726 -5.681 1.00 97.94 240 PHE A O 1
ATOM 1814 N N . GLU A 1 241 ? 8.055 -14.465 -4.694 1.00 97.50 241 GLU A N 1
ATOM 1815 C CA . GLU A 1 241 ? 6.995 -14.743 -3.734 1.00 97.50 241 GLU A CA 1
ATOM 1816 C C . GLU A 1 241 ? 7.547 -14.648 -2.316 1.00 97.50 241 GLU A C 1
ATOM 1818 O O . GLU A 1 241 ? 8.662 -15.102 -2.047 1.00 97.50 241 GLU A O 1
ATOM 1823 N N . HIS A 1 242 ? 6.757 -14.065 -1.423 1.00 95.38 242 HIS A N 1
ATOM 1824 C CA . HIS A 1 242 ? 7.016 -14.028 0.007 1.00 95.38 242 HIS A CA 1
ATOM 1825 C C . HIS A 1 242 ? 5.685 -14.224 0.739 1.00 95.38 242 HIS A C 1
ATOM 1827 O O . HIS A 1 242 ? 4.734 -13.485 0.493 1.00 95.38 242 HIS A O 1
ATOM 1833 N N . ASP A 1 243 ? 5.597 -15.228 1.617 1.00 92.25 243 ASP A N 1
ATOM 1834 C CA . ASP A 1 243 ? 4.386 -15.556 2.389 1.00 92.25 243 ASP A CA 1
ATOM 1835 C C . ASP A 1 243 ? 3.084 -15.618 1.558 1.00 92.25 243 ASP A C 1
ATOM 1837 O O . ASP A 1 243 ? 2.054 -15.050 1.937 1.00 92.25 243 ASP A O 1
ATOM 1841 N N . ASN A 1 244 ? 3.112 -16.311 0.415 1.00 91.88 244 ASN A N 1
ATOM 1842 C CA . ASN A 1 244 ? 1.995 -16.431 -0.536 1.00 91.88 244 ASN A CA 1
ATOM 1843 C C . ASN A 1 244 ? 1.570 -15.119 -1.230 1.00 91.88 244 ASN A C 1
ATOM 1845 O O . ASN A 1 244 ? 0.538 -15.084 -1.905 1.00 91.88 244 ASN A O 1
ATOM 1849 N N . GLN A 1 245 ? 2.341 -14.037 -1.100 1.00 94.69 245 GLN A N 1
ATOM 1850 C CA . GLN A 1 245 ? 2.170 -12.823 -1.894 1.00 94.69 245 GLN A CA 1
ATOM 1851 C C . GLN A 1 245 ? 3.210 -12.782 -3.010 1.00 94.69 245 GLN A C 1
ATOM 1853 O O . GLN A 1 245 ? 4.408 -12.923 -2.769 1.00 94.69 245 GLN A O 1
ATOM 1858 N N . VAL A 1 246 ? 2.744 -12.571 -4.240 1.00 97.31 246 VAL A N 1
ATOM 1859 C CA . VAL A 1 246 ? 3.604 -12.437 -5.418 1.00 97.31 246 VAL A CA 1
ATOM 1860 C C . VAL A 1 246 ? 3.890 -10.963 -5.677 1.00 97.31 246 VAL A C 1
ATOM 1862 O O . VAL A 1 246 ? 2.971 -10.150 -5.753 1.00 97.31 246 VAL A O 1
ATOM 1865 N N . PHE A 1 247 ? 5.163 -10.650 -5.877 1.00 98.31 247 PHE A N 1
ATOM 1866 C CA . PHE A 1 247 ? 5.670 -9.343 -6.267 1.00 98.31 247 PHE A CA 1
ATOM 1867 C C . PHE A 1 247 ? 6.177 -9.416 -7.706 1.00 98.31 247 PHE A C 1
ATOM 1869 O O . PHE A 1 247 ? 7.037 -10.238 -8.029 1.00 98.31 247 PHE A O 1
ATOM 1876 N N . TYR A 1 248 ? 5.662 -8.557 -8.576 1.00 98.00 248 TYR A N 1
ATOM 1877 C CA . TYR A 1 248 ? 6.046 -8.455 -9.982 1.00 98.00 248 TYR A CA 1
ATOM 1878 C C . TYR A 1 248 ? 7.077 -7.349 -10.147 1.00 98.00 248 TYR A C 1
ATOM 1880 O O . TYR A 1 248 ? 6.881 -6.244 -9.647 1.00 98.00 248 TYR A O 1
ATOM 1888 N N . ARG A 1 249 ? 8.171 -7.652 -10.843 1.00 97.94 249 ARG A N 1
ATOM 1889 C CA . ARG A 1 249 ? 9.323 -6.764 -10.988 1.00 97.94 249 ARG A CA 1
ATOM 1890 C C . ARG A 1 249 ? 9.421 -6.248 -12.412 1.00 97.94 249 ARG A C 1
ATOM 1892 O O . ARG A 1 249 ? 9.379 -7.029 -13.368 1.00 97.94 249 ARG A O 1
ATOM 1899 N N . TYR A 1 250 ? 9.643 -4.949 -12.516 1.00 97.06 250 TYR A N 1
ATOM 1900 C CA . TYR A 1 250 ? 9.874 -4.246 -13.760 1.00 97.06 250 TYR A CA 1
ATOM 1901 C C . TYR A 1 250 ? 11.134 -3.405 -13.610 1.00 97.06 250 TYR A C 1
ATOM 1903 O O . TYR A 1 250 ? 11.253 -2.682 -12.629 1.00 97.06 250 TYR A O 1
ATOM 1911 N N . GLU A 1 251 ? 12.071 -3.506 -14.541 1.00 95.19 251 GLU A N 1
ATOM 1912 C CA . GLU A 1 251 ? 13.337 -2.775 -14.483 1.00 95.19 251 GLU A CA 1
ATOM 1913 C C . GLU A 1 251 ? 13.418 -1.750 -15.606 1.00 95.19 251 GLU A C 1
ATOM 1915 O O . GLU A 1 251 ? 12.946 -1.986 -16.723 1.00 95.19 251 GLU A O 1
ATOM 1920 N N . LEU A 1 252 ? 14.030 -0.608 -15.304 1.00 92.06 252 LEU A N 1
ATOM 1921 C CA . LEU A 1 252 ? 14.406 0.360 -16.318 1.00 92.06 252 LEU A CA 1
ATOM 1922 C C . LEU A 1 252 ? 15.549 -0.219 -17.159 1.00 92.06 252 LEU A C 1
ATOM 1924 O O . LEU A 1 252 ? 16.613 -0.535 -16.624 1.00 92.06 252 LEU A O 1
ATOM 1928 N N . GLN A 1 253 ? 15.344 -0.341 -18.467 1.00 91.44 253 GLN A N 1
ATOM 1929 C CA . GLN A 1 253 ? 16.346 -0.844 -19.404 1.00 91.44 253 GLN A CA 1
ATOM 1930 C C . GLN A 1 253 ? 16.578 0.156 -20.529 1.00 91.44 253 GLN A C 1
ATOM 1932 O O . GLN A 1 253 ? 15.626 0.716 -21.082 1.00 91.44 253 GLN A O 1
ATOM 1937 N N . ALA A 1 254 ? 17.844 0.365 -20.890 1.00 86.69 254 ALA A N 1
ATOM 1938 C CA . ALA A 1 254 ? 18.182 1.097 -22.101 1.00 86.69 254 ALA A CA 1
ATOM 1939 C C . ALA A 1 254 ? 17.676 0.320 -23.327 1.00 86.69 254 ALA A C 1
ATOM 1941 O O . ALA A 1 254 ? 17.774 -0.904 -23.384 1.00 86.69 254 ALA A O 1
ATOM 1942 N N . LEU A 1 255 ? 17.119 1.029 -24.309 1.00 80.19 255 LEU A N 1
ATOM 1943 C CA . LEU A 1 255 ? 16.794 0.417 -25.594 1.00 80.19 255 LEU A CA 1
ATOM 1944 C C . LEU A 1 255 ? 18.014 0.541 -26.506 1.00 80.19 255 LEU A C 1
ATOM 1946 O O . LEU A 1 255 ? 18.426 1.658 -26.828 1.00 80.19 255 LEU A O 1
ATOM 1950 N N . ASP A 1 256 ? 18.572 -0.595 -26.923 1.00 71.25 256 ASP A N 1
ATOM 1951 C CA . ASP A 1 256 ? 19.611 -0.630 -27.951 1.00 71.25 256 ASP A CA 1
ATOM 1952 C C . ASP A 1 256 ? 19.054 -0.020 -29.251 1.00 71.25 256 ASP A C 1
ATOM 1954 O O . ASP A 1 256 ? 18.055 -0.496 -29.800 1.00 71.25 256 ASP A O 1
ATOM 1958 N N . THR A 1 257 ? 19.677 1.066 -29.716 1.00 58.41 257 THR A N 1
ATOM 1959 C CA . THR A 1 257 ? 19.349 1.746 -30.985 1.00 58.41 257 THR A CA 1
ATOM 1960 C C . THR A 1 257 ? 19.954 1.054 -32.193 1.00 58.41 257 THR A C 1
ATOM 1962 O O . THR A 1 257 ? 21.157 0.712 -32.111 1.00 58.41 257 THR A O 1
#

Sequence (257 aa):
MISQPSGLFSGATIVEMKANNRVDTYYGSETNFAFVVENGDVGDDIIKSFGRDDSLITHAKIFDGNKDGMIAFGRNGLLDIDRVSSRKAGNDQLKLEDQNGSIGEIRYLGETSGQYVYASAATLHGFYDKYLFGIEGTVGDDRISFHDDTMGYEGPGALLVDNRLGLNLGHDSISDMREGDSIVTTRKLADADTNGIPDGFSNKRGEAVLDLRAADGTSVGTIQFEVSASHFALVAVGSFEHDNQVFYRYELQALDT